Protein AF-A0A327WKY7-F1 (afdb_monomer_lite)

Radius of gyration: 21.11 Å; chains: 1; bounding box: 61×54×46 Å

Foldseek 3Di:
DAVVLVLQLLCVLVVNHPPVVNLVVLVPDDLVVLVVVLVVLLVLLLVLPFDLVLLVVLQVQADPPPPDPAKDFAWNDDPDDPDTDTRIAGSPPVCSSVSVSSSSSSSSVSLVVVLVVCLVPPPDLSNDDSVPVVSVVCVVVVLVVVLVCQLPPPVCVVLLLLLLVLVLVLVVVVVVVVVVVVVPPPDDDDDDDPVNVVVVVCVNCVSVVVSVVSLVVQLVVCCVPVVDDSVSSNNSSVVSSVVSNVVVVCPDPPD

InterPro domains:
  IPR046002 Protein of unknown function DUF5958 [PF19383] (4-129)

Organism: Larkinella arboricola (NCBI:txid643671)

Secondary structure (DSSP, 8-state):
--HHHHHHHHHHHHTSS-HHHHHHHHHTS-HHHHHHHHHHHHHHHHHT---HHHHHHHHHTS-TT---S-EEEE----TT-S-PPPEEEE-STTTHHHHHHHHHHHHHHHHHHHHHHHGGG--SGGGS-TTSHHHHHHHHHHHHHHHHHHHH-TTTHHHHHHHHHHHHHHHHHHHHHHHHHHHT-SS------HHHHHHHHHHHHHHHHHHHHHHHHHHHHHHHHS---HHHHHHHHHHHHHHHHHHHHS-----

pLDDT: mean 87.0, std 12.55, range [39.66, 98.12]

Structure (mmCIF, N/CA/C/O backbone):
data_AF-A0A327WKY7-F1
#
_entry.id   AF-A0A327WKY7-F1
#
loop_
_atom_site.group_PDB
_atom_site.id
_atom_site.type_symbol
_atom_site.label_atom_id
_atom_site.label_alt_id
_atom_site.label_comp_id
_atom_site.label_asym_id
_atom_site.label_entity_id
_atom_site.label_seq_id
_atom_site.pdbx_PDB_ins_code
_atom_site.Cartn_x
_atom_site.Cartn_y
_atom_site.Cartn_z
_atom_site.occupancy
_atom_site.B_iso_or_equiv
_atom_site.auth_seq_id
_atom_site.auth_comp_id
_atom_site.auth_asym_id
_atom_site.auth_atom_id
_atom_site.pdbx_PDB_model_num
ATOM 1 N N . MET A 1 1 ? 1.975 -2.714 -0.501 1.00 91.06 1 MET A N 1
ATOM 2 C CA . MET A 1 1 ? 1.507 -3.370 0.735 1.00 91.06 1 MET A CA 1
ATOM 3 C C . MET A 1 1 ? 0.478 -4.430 0.382 1.00 91.06 1 MET A C 1
ATOM 5 O O . MET A 1 1 ? -0.434 -4.138 -0.392 1.00 91.06 1 MET A O 1
ATOM 9 N N . SER A 1 2 ? 0.643 -5.648 0.896 1.00 93.00 2 SER A N 1
ATOM 10 C CA . SER A 1 2 ? -0.305 -6.758 0.715 1.00 93.00 2 SER A CA 1
ATOM 11 C C . SER A 1 2 ? -1.534 -6.621 1.622 1.00 93.00 2 SER A C 1
ATOM 13 O O . SER A 1 2 ? -1.542 -5.829 2.567 1.00 93.00 2 SER A O 1
ATOM 15 N N . LEU A 1 3 ? -2.583 -7.410 1.360 1.00 94.88 3 LEU A N 1
ATOM 16 C CA . LEU A 1 3 ? -3.751 -7.441 2.242 1.00 94.88 3 LEU A CA 1
ATOM 17 C C . LEU A 1 3 ? -3.395 -8.007 3.623 1.00 94.88 3 LEU A C 1
ATOM 19 O O . LEU A 1 3 ? -3.895 -7.511 4.625 1.00 94.88 3 LEU A O 1
ATOM 23 N N . GLU A 1 4 ? -2.524 -9.013 3.692 1.00 95.69 4 GLU A N 1
ATOM 24 C CA . GLU A 1 4 ? -2.042 -9.577 4.953 1.00 95.69 4 GLU A CA 1
ATOM 25 C C . GLU A 1 4 ? -1.366 -8.511 5.826 1.00 95.69 4 GLU A C 1
ATOM 27 O O . GLU A 1 4 ? -1.653 -8.412 7.017 1.00 95.69 4 GLU A O 1
ATOM 32 N N . GLU A 1 5 ? -0.514 -7.671 5.236 1.00 95.81 5 GLU A N 1
ATOM 33 C CA . GLU A 1 5 ? 0.127 -6.556 5.943 1.00 95.81 5 GLU A CA 1
ATOM 34 C C . GLU A 1 5 ? -0.890 -5.537 6.450 1.00 95.81 5 GLU A C 1
ATOM 36 O O . GLU A 1 5 ? -0.795 -5.058 7.580 1.00 95.81 5 GLU A O 1
ATOM 41 N N . GLU A 1 6 ? -1.892 -5.236 5.633 1.00 96.19 6 GLU A N 1
ATOM 42 C CA . GLU A 1 6 ? -2.963 -4.327 6.006 1.00 96.19 6 GLU A CA 1
ATOM 43 C C . GLU A 1 6 ? -3.818 -4.882 7.153 1.00 96.19 6 GLU A C 1
ATOM 45 O O . GLU A 1 6 ? -4.145 -4.148 8.085 1.00 96.19 6 GLU A O 1
ATOM 50 N N . VAL A 1 7 ? -4.122 -6.185 7.137 1.00 97.25 7 VAL A N 1
ATOM 51 C CA . VAL A 1 7 ? -4.784 -6.883 8.248 1.00 97.25 7 VAL A CA 1
ATOM 52 C C . VAL A 1 7 ? -3.956 -6.740 9.524 1.00 97.25 7 VAL A C 1
ATOM 54 O O . VAL A 1 7 ? -4.509 -6.337 10.544 1.00 97.25 7 VAL A O 1
ATOM 57 N N . MET A 1 8 ? -2.638 -6.965 9.473 1.00 97.38 8 MET A N 1
ATOM 58 C CA . MET A 1 8 ? -1.768 -6.791 10.646 1.00 97.38 8 MET A CA 1
ATOM 59 C C . MET A 1 8 ? -1.804 -5.354 11.197 1.00 97.38 8 MET A C 1
ATOM 61 O O . MET A 1 8 ? -1.804 -5.144 12.412 1.00 97.38 8 MET A O 1
ATOM 65 N N . ILE A 1 9 ? -1.853 -4.352 10.316 1.00 97.88 9 ILE A N 1
ATOM 66 C CA . ILE A 1 9 ? -1.945 -2.937 10.700 1.00 97.88 9 ILE A CA 1
ATOM 67 C C . ILE A 1 9 ? -3.298 -2.626 11.363 1.00 97.88 9 ILE A C 1
ATOM 69 O O . ILE A 1 9 ? -3.347 -1.912 12.370 1.00 97.88 9 ILE A O 1
ATOM 73 N N . VAL A 1 10 ? -4.397 -3.188 10.852 1.00 97.38 10 VAL A N 1
ATOM 74 C CA . VAL A 1 10 ? -5.728 -3.038 11.462 1.00 97.38 10 VAL A CA 1
ATOM 75 C C . VAL A 1 10 ? -5.806 -3.777 12.805 1.00 97.38 10 VAL A C 1
ATOM 77 O O . VAL A 1 10 ? -6.301 -3.205 13.776 1.00 97.38 10 VAL A O 1
ATOM 80 N N . GLU A 1 11 ? -5.254 -4.989 12.917 1.00 97.69 11 GLU A N 1
ATOM 81 C CA . GLU A 1 11 ? -5.129 -5.728 14.185 1.00 97.69 11 GLU A CA 1
ATOM 82 C C . GLU A 1 11 ? -4.397 -4.897 15.249 1.00 97.69 11 GLU A C 1
ATOM 84 O O . GLU A 1 11 ? -4.838 -4.807 16.398 1.00 97.69 11 GLU A O 1
ATOM 89 N N . PHE A 1 12 ? -3.301 -4.231 14.878 1.00 98.12 12 PHE A N 1
ATOM 90 C CA . PHE A 1 12 ? -2.577 -3.322 15.771 1.00 98.12 12 PHE A CA 1
ATOM 91 C C . PHE A 1 12 ? -3.440 -2.141 16.237 1.00 98.12 12 PHE A C 1
ATOM 93 O O . PHE A 1 12 ? -3.421 -1.755 17.418 1.00 98.12 12 PHE A O 1
ATOM 100 N N . ALA A 1 13 ? -4.229 -1.567 15.329 1.00 97.62 13 ALA A N 1
ATOM 101 C CA . ALA A 1 13 ? -5.118 -0.462 15.654 1.00 97.62 13 ALA A CA 1
ATOM 102 C C . ALA A 1 13 ? -6.273 -0.891 16.583 1.00 97.62 13 ALA A C 1
ATOM 104 O O . ALA A 1 13 ? -6.671 -0.119 17.465 1.00 97.62 13 ALA A O 1
ATOM 105 N N . GLN A 1 14 ? -6.735 -2.142 16.457 1.00 96.06 14 GLN A N 1
ATOM 106 C CA . GLN A 1 14 ? -7.678 -2.793 17.377 1.00 96.06 14 GLN A CA 1
ATOM 107 C C . GLN A 1 14 ? -7.042 -3.216 18.714 1.00 96.06 14 GLN A C 1
ATOM 109 O O . GLN A 1 14 ? -7.762 -3.514 19.664 1.00 96.06 14 GLN A O 1
ATOM 114 N N . GLY A 1 15 ? -5.710 -3.190 18.823 1.00 96.94 15 GLY A N 1
ATOM 115 C CA . GLY A 1 15 ? -4.978 -3.597 20.026 1.00 96.94 15 GLY A CA 1
ATOM 116 C C . GLY A 1 15 ? -4.760 -5.107 20.151 1.00 96.94 15 GLY A C 1
ATOM 117 O O . GLY A 1 15 ? -4.436 -5.573 21.237 1.00 96.94 15 GLY A O 1
ATOM 118 N N . ILE A 1 16 ? -4.937 -5.853 19.059 1.00 97.44 16 ILE A N 1
ATOM 119 C CA . ILE A 1 16 ? -4.709 -7.303 18.980 1.00 97.44 16 ILE A CA 1
ATOM 120 C C . ILE A 1 16 ? -3.220 -7.598 18.759 1.00 97.44 16 ILE A C 1
ATOM 122 O O . ILE A 1 16 ? -2.669 -8.512 19.366 1.00 97.44 16 ILE A O 1
ATOM 126 N N . ARG A 1 17 ? -2.564 -6.798 17.910 1.00 97.19 17 ARG A N 1
ATOM 127 C CA . ARG A 1 17 ? -1.135 -6.902 17.580 1.00 97.19 17 ARG A CA 1
ATOM 128 C C . ARG A 1 17 ? -0.328 -5.784 18.243 1.00 97.19 17 ARG A C 1
ATOM 130 O O . ARG A 1 17 ? -0.856 -4.689 18.463 1.00 97.19 17 ARG A O 1
ATOM 137 N N . SER A 1 18 ? 0.937 -6.048 18.572 1.00 97.62 18 SER A N 1
ATOM 138 C CA . SER A 1 18 ? 1.814 -5.052 19.199 1.00 97.62 18 SER A CA 1
ATOM 139 C C . SER A 1 18 ? 2.420 -4.073 18.178 1.00 97.62 18 SER A C 1
ATOM 141 O O . SER A 1 18 ? 2.449 -4.345 16.978 1.00 97.62 18 SER A O 1
ATOM 143 N N . GLU A 1 19 ? 2.875 -2.905 18.652 1.00 97.19 19 GLU A N 1
ATOM 144 C CA . GLU A 1 19 ? 3.653 -1.957 17.828 1.00 97.19 19 GLU A CA 1
ATOM 145 C C . GLU A 1 19 ? 4.984 -2.592 17.395 1.00 97.19 19 GLU A C 1
ATOM 147 O O . GLU A 1 19 ? 5.371 -2.472 16.233 1.00 97.19 19 GLU A O 1
ATOM 152 N N . ASP A 1 20 ? 5.629 -3.317 18.316 1.00 96.81 20 ASP A N 1
ATOM 153 C CA . ASP A 1 20 ? 6.933 -3.953 18.118 1.00 96.81 20 ASP A CA 1
ATOM 154 C C . ASP A 1 20 ? 6.892 -4.998 16.991 1.00 96.81 20 ASP A C 1
ATOM 156 O O . ASP A 1 20 ? 7.769 -4.988 16.132 1.00 96.81 20 ASP A O 1
ATOM 160 N N . ASP A 1 21 ? 5.833 -5.817 16.901 1.00 96.00 21 ASP A N 1
ATOM 161 C CA . ASP A 1 21 ? 5.686 -6.820 15.829 1.00 96.00 21 ASP A CA 1
ATOM 162 C C . ASP A 1 21 ? 5.702 -6.184 14.427 1.00 96.00 21 ASP A C 1
ATOM 164 O O . ASP A 1 21 ? 6.332 -6.691 13.495 1.00 96.00 21 ASP A O 1
ATOM 168 N N . LEU A 1 22 ? 4.987 -5.065 14.259 1.00 96.94 22 LEU A N 1
ATOM 169 C CA . LEU A 1 22 ? 4.937 -4.341 12.986 1.00 96.94 22 LEU A CA 1
ATOM 170 C C . LEU A 1 22 ? 6.264 -3.651 12.685 1.00 96.94 22 LEU A C 1
ATOM 172 O O . LEU A 1 22 ? 6.691 -3.585 11.530 1.00 96.94 22 LEU A O 1
ATOM 176 N N . PHE A 1 23 ? 6.906 -3.127 13.723 1.00 94.94 23 PHE A N 1
ATOM 177 C CA . PHE A 1 23 ? 8.160 -2.415 13.598 1.00 94.94 23 PHE A CA 1
ATOM 178 C C . PHE A 1 23 ? 9.325 -3.343 13.245 1.00 94.94 23 PHE A C 1
ATOM 180 O O . PHE A 1 23 ? 10.107 -3.031 12.346 1.00 94.94 23 PHE A O 1
ATOM 187 N N . ASP A 1 24 ? 9.398 -4.520 13.863 1.00 95.50 24 ASP A N 1
ATOM 188 C CA . ASP A 1 24 ? 10.394 -5.538 13.538 1.00 95.50 24 ASP A CA 1
ATOM 189 C C . ASP A 1 24 ? 10.219 -6.055 12.109 1.00 95.50 24 ASP A C 1
ATOM 191 O O . ASP A 1 24 ? 11.201 -6.217 11.381 1.00 95.50 24 ASP A O 1
ATOM 195 N N . HIS A 1 25 ? 8.974 -6.234 11.661 1.00 95.38 25 HIS A N 1
ATOM 196 C CA . HIS A 1 25 ? 8.697 -6.574 10.269 1.00 95.38 25 HIS A CA 1
ATOM 197 C C . HIS A 1 25 ? 9.146 -5.462 9.302 1.00 95.38 25 HIS A C 1
ATOM 199 O O . HIS A 1 25 ? 9.776 -5.747 8.287 1.00 95.38 25 HIS A O 1
ATOM 205 N N . PHE A 1 26 ? 8.897 -4.188 9.629 1.00 96.38 26 PHE A N 1
ATOM 206 C CA . PHE A 1 26 ? 9.361 -3.050 8.826 1.00 96.38 26 PHE A CA 1
ATOM 207 C C . PHE A 1 26 ? 10.892 -2.968 8.735 1.00 96.38 26 PHE A C 1
ATOM 209 O O . PHE A 1 26 ? 11.438 -2.656 7.679 1.00 96.38 26 PHE A O 1
ATOM 216 N N . ARG A 1 27 ? 11.610 -3.280 9.819 1.00 95.38 27 ARG A N 1
ATOM 217 C CA . ARG A 1 27 ? 13.081 -3.251 9.854 1.00 95.38 27 ARG A CA 1
ATOM 218 C C . ARG A 1 27 ? 13.743 -4.232 8.898 1.00 95.38 27 ARG A C 1
ATOM 220 O O . ARG A 1 27 ? 14.824 -3.929 8.395 1.00 95.38 27 ARG A O 1
ATOM 227 N N . GLN A 1 28 ? 13.097 -5.370 8.660 1.00 95.75 28 GLN A N 1
ATOM 228 C CA . GLN A 1 28 ? 13.588 -6.432 7.779 1.00 95.75 28 GLN A CA 1
ATOM 229 C C . GLN A 1 28 ? 13.480 -6.080 6.288 1.00 95.75 28 GLN A C 1
ATOM 231 O O . GLN A 1 28 ? 14.088 -6.758 5.462 1.00 95.75 28 GLN A O 1
ATOM 236 N N . LEU A 1 29 ? 12.727 -5.033 5.940 1.00 95.25 29 LEU A N 1
ATOM 237 C CA . LEU A 1 29 ? 12.611 -4.539 4.572 1.00 95.25 29 LEU A CA 1
ATOM 238 C C . LEU A 1 29 ? 13.898 -3.822 4.127 1.00 95.25 29 LEU A C 1
ATOM 240 O O . LEU A 1 29 ? 14.609 -3.220 4.941 1.00 95.25 29 LEU A O 1
ATOM 244 N N . ASN A 1 30 ? 14.177 -3.848 2.822 1.00 93.50 30 ASN A N 1
ATOM 245 C CA . ASN A 1 30 ? 15.196 -2.978 2.227 1.00 93.50 30 ASN A CA 1
ATOM 246 C C . ASN A 1 30 ? 14.689 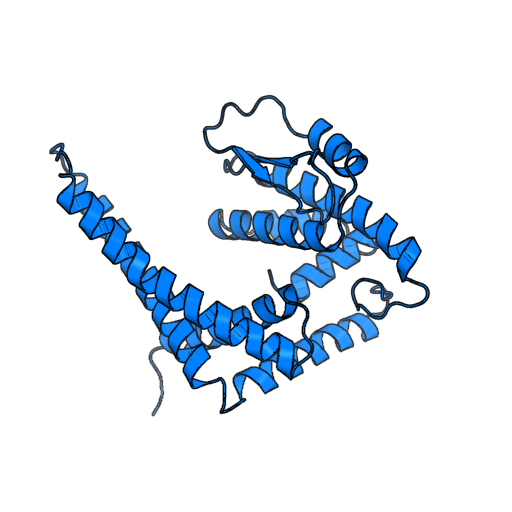-1.519 2.151 1.00 93.50 30 ASN A C 1
ATOM 248 O O . ASN A 1 30 ? 13.518 -1.244 2.404 1.00 93.50 30 ASN A O 1
ATOM 252 N N . ASP A 1 31 ? 15.575 -0.572 1.841 1.00 88.81 31 ASP A N 1
ATOM 253 C CA . ASP A 1 31 ? 15.252 0.863 1.893 1.00 88.81 31 ASP A CA 1
ATOM 254 C C . ASP A 1 31 ? 14.175 1.285 0.872 1.00 88.81 31 ASP A C 1
ATOM 256 O O . ASP A 1 31 ? 13.344 2.150 1.173 1.00 88.81 31 ASP A O 1
ATOM 260 N N . ASP A 1 32 ? 14.134 0.635 -0.296 1.00 87.75 32 ASP A N 1
ATOM 261 C CA . ASP A 1 32 ? 13.103 0.868 -1.315 1.00 87.75 32 ASP A CA 1
ATOM 262 C C . ASP A 1 32 ? 11.732 0.382 -0.808 1.00 87.75 32 ASP A C 1
ATOM 264 O O . ASP A 1 32 ? 10.766 1.148 -0.777 1.00 87.75 32 ASP A O 1
ATOM 268 N N . ASP A 1 33 ? 11.662 -0.846 -0.288 1.00 91.94 33 ASP A N 1
ATOM 269 C CA . ASP A 1 33 ? 10.443 -1.434 0.281 1.00 91.94 33 ASP A CA 1
ATOM 270 C C . ASP A 1 33 ? 9.948 -0.665 1.519 1.00 91.94 33 ASP A C 1
ATOM 272 O O . ASP A 1 33 ? 8.740 -0.533 1.741 1.00 91.94 33 ASP A O 1
ATOM 276 N N . LYS A 1 34 ? 10.859 -0.119 2.337 1.00 93.69 34 LYS A N 1
ATOM 277 C CA . LYS A 1 34 ? 10.506 0.764 3.464 1.00 93.69 34 LYS A CA 1
ATOM 278 C C . LYS A 1 34 ? 9.841 2.039 2.974 1.00 93.69 34 LYS A C 1
ATOM 280 O O . LYS A 1 34 ? 8.837 2.467 3.545 1.00 93.69 34 LYS A O 1
ATOM 285 N N . THR A 1 35 ? 10.390 2.638 1.925 1.00 91.25 35 THR A N 1
ATOM 286 C CA . THR A 1 35 ? 9.852 3.854 1.315 1.00 91.25 35 THR A CA 1
ATOM 287 C C . THR A 1 35 ? 8.461 3.599 0.736 1.00 91.25 35 THR A C 1
ATOM 289 O O . THR A 1 35 ? 7.519 4.334 1.046 1.00 91.25 35 THR A O 1
ATOM 292 N N . ASP A 1 36 ? 8.288 2.507 -0.009 1.00 90.44 36 ASP A N 1
ATOM 293 C CA . ASP A 1 36 ? 6.983 2.077 -0.520 1.00 90.44 36 ASP A CA 1
ATOM 294 C C . ASP A 1 36 ? 5.988 1.834 0.623 1.00 90.44 36 ASP A C 1
ATOM 296 O O . ASP A 1 36 ? 4.844 2.301 0.580 1.00 90.44 36 ASP A O 1
ATOM 300 N N . ARG A 1 37 ? 6.438 1.206 1.717 1.00 94.75 37 ARG A N 1
ATOM 301 C CA . ARG A 1 37 ? 5.612 0.982 2.908 1.00 94.75 37 ARG A CA 1
ATOM 302 C C . ARG A 1 37 ? 5.173 2.285 3.580 1.00 94.75 37 ARG A C 1
ATOM 304 O O . ARG A 1 37 ? 4.032 2.363 4.042 1.00 94.75 37 ARG A O 1
ATOM 311 N N . ILE A 1 38 ? 6.029 3.305 3.635 1.00 93.38 38 ILE A N 1
ATOM 312 C CA . ILE A 1 38 ? 5.668 4.644 4.126 1.00 93.38 38 ILE A CA 1
ATOM 313 C C . ILE A 1 38 ? 4.558 5.247 3.256 1.00 93.38 38 ILE A C 1
ATOM 315 O O . ILE A 1 38 ? 3.551 5.721 3.789 1.00 93.38 38 ILE A O 1
ATOM 319 N N . PHE A 1 39 ? 4.689 5.187 1.929 1.00 91.19 39 PHE A N 1
ATOM 320 C CA . PHE A 1 39 ? 3.657 5.696 1.025 1.00 91.19 39 PHE A CA 1
ATOM 321 C C . PHE A 1 39 ? 2.333 4.944 1.177 1.00 91.19 39 PHE A C 1
ATOM 323 O O . PHE A 1 39 ? 1.278 5.578 1.283 1.00 91.19 39 PHE A O 1
ATOM 330 N N . ASP A 1 40 ? 2.365 3.620 1.283 1.00 92.19 40 ASP A N 1
ATOM 331 C CA . ASP A 1 40 ? 1.162 2.826 1.523 1.00 92.19 40 ASP A CA 1
ATOM 332 C C . ASP A 1 40 ? 0.484 3.199 2.848 1.00 92.19 40 ASP A C 1
ATOM 334 O O . ASP A 1 40 ? -0.729 3.414 2.884 1.00 92.19 40 ASP A O 1
ATOM 338 N N . MET A 1 41 ? 1.257 3.386 3.923 1.00 94.38 41 MET A N 1
ATOM 339 C CA . MET A 1 41 ? 0.734 3.864 5.207 1.00 94.38 41 MET A CA 1
ATOM 340 C C . MET A 1 41 ? 0.056 5.231 5.085 1.00 94.38 41 MET A C 1
ATOM 342 O O . MET A 1 41 ? -1.039 5.428 5.614 1.00 94.38 41 MET A O 1
ATOM 346 N N . THR A 1 42 ? 0.656 6.179 4.358 1.00 92.06 42 THR A N 1
ATOM 347 C CA . THR A 1 42 ? 0.027 7.494 4.146 1.00 92.06 42 THR A CA 1
ATOM 348 C C . THR A 1 42 ? -1.299 7.376 3.406 1.00 92.06 42 THR A C 1
ATOM 350 O O . THR A 1 42 ? -2.255 8.090 3.714 1.00 92.06 42 THR A O 1
ATOM 353 N N . ARG A 1 43 ? -1.400 6.429 2.472 1.00 89.75 43 ARG A N 1
ATOM 354 C CA . ARG A 1 43 ? -2.633 6.169 1.740 1.00 89.75 43 ARG A CA 1
ATOM 355 C C . ARG A 1 43 ? -3.713 5.571 2.636 1.00 89.75 43 ARG A C 1
ATOM 357 O O . ARG A 1 43 ? -4.840 6.061 2.600 1.00 89.75 43 ARG A O 1
ATOM 364 N N . LEU A 1 44 ? -3.365 4.590 3.473 1.00 92.38 44 LEU A N 1
ATOM 365 C CA . LEU A 1 44 ? -4.282 4.007 4.460 1.00 92.38 44 LEU A CA 1
ATOM 366 C C . LEU A 1 44 ? -4.841 5.065 5.412 1.00 92.38 44 LEU A C 1
ATOM 368 O O . LEU A 1 44 ? -6.046 5.127 5.643 1.00 92.38 44 LEU A O 1
ATOM 372 N N . ILE A 1 45 ? -3.972 5.939 5.925 1.00 93.75 45 ILE A N 1
ATOM 373 C CA . ILE A 1 45 ? -4.384 7.058 6.776 1.00 93.75 45 ILE A CA 1
ATOM 374 C C . ILE A 1 45 ? -5.327 7.985 6.005 1.00 93.75 45 ILE A C 1
ATOM 376 O O . ILE A 1 45 ? -6.360 8.379 6.537 1.00 93.75 45 ILE A O 1
ATOM 380 N N . GLY A 1 46 ? -5.021 8.295 4.743 1.00 89.62 46 GLY A N 1
ATOM 381 C CA . GLY A 1 46 ? -5.874 9.120 3.887 1.00 89.62 46 GLY A CA 1
ATOM 382 C C . GLY A 1 46 ? -7.309 8.601 3.755 1.00 89.62 46 GLY A C 1
ATOM 383 O O . GLY A 1 46 ? -8.239 9.403 3.839 1.00 89.62 46 GLY A O 1
ATOM 384 N N . GLU A 1 47 ? -7.503 7.285 3.625 1.00 88.94 47 GLU A N 1
ATOM 385 C CA . GLU A 1 47 ? -8.836 6.652 3.570 1.00 88.94 47 GLU A CA 1
ATOM 386 C C . GLU A 1 47 ? -9.626 6.815 4.882 1.00 88.94 47 GLU A C 1
ATOM 388 O O . GLU A 1 47 ? -10.856 6.853 4.865 1.00 88.94 47 GLU A O 1
ATOM 393 N N . LEU A 1 48 ? -8.937 6.966 6.018 1.00 90.94 48 LEU A N 1
ATOM 394 C CA . LEU A 1 48 ? -9.553 7.217 7.324 1.00 90.94 48 LEU A CA 1
ATOM 395 C C . LEU A 1 48 ? -9.827 8.706 7.602 1.00 90.94 48 LEU A C 1
ATOM 397 O O . LEU A 1 48 ? -10.388 9.040 8.652 1.00 90.94 48 LEU A O 1
ATOM 401 N N . GLU A 1 49 ? -9.452 9.600 6.685 1.00 90.62 49 GLU A N 1
ATOM 402 C CA . GLU A 1 49 ? -9.654 11.049 6.782 1.00 90.62 49 GLU A CA 1
ATOM 403 C C . GLU A 1 49 ? -9.223 11.619 8.159 1.00 90.62 49 GLU A C 1
ATOM 405 O O . GLU A 1 49 ? -10.079 12.020 8.961 1.00 90.62 49 GLU A O 1
ATOM 410 N N . PRO A 1 50 ? -7.910 11.665 8.479 1.00 91.50 50 PRO A N 1
ATOM 411 C CA . PRO A 1 50 ? -7.418 12.141 9.772 1.00 91.50 50 PRO A CA 1
ATOM 412 C C . PRO A 1 50 ? -7.857 13.577 10.037 1.00 91.50 50 PRO A C 1
ATOM 414 O O . PRO A 1 50 ? -8.012 14.363 9.098 1.00 91.50 50 PRO A O 1
ATOM 417 N N . THR A 1 51 ? -8.052 13.948 11.304 1.00 91.25 51 THR A N 1
ATOM 418 C CA . THR A 1 51 ? -8.391 15.326 11.706 1.00 91.25 51 THR A CA 1
ATOM 419 C C . THR A 1 51 ? -7.145 16.223 11.752 1.00 91.25 51 THR A C 1
ATOM 421 O O . THR A 1 51 ? -6.024 15.734 11.804 1.00 91.25 51 THR A O 1
ATOM 424 N N . ASN A 1 52 ? -7.305 17.558 11.708 1.00 89.12 52 ASN A N 1
ATOM 425 C CA . ASN A 1 52 ? -6.142 18.462 11.804 1.00 89.12 52 ASN A CA 1
ATOM 426 C C . ASN A 1 52 ? -5.438 18.296 13.149 1.00 89.12 52 ASN A C 1
ATOM 428 O O . ASN A 1 52 ? -4.220 18.273 13.187 1.00 89.12 52 ASN A O 1
ATOM 432 N N . PHE A 1 53 ? -6.217 18.110 14.215 1.00 90.62 53 PHE A N 1
ATOM 433 C CA . PHE A 1 53 ? -5.697 17.864 15.551 1.00 90.62 53 PHE A CA 1
ATOM 434 C C . PHE A 1 53 ? -4.849 16.585 15.610 1.00 90.62 53 PHE A C 1
ATOM 436 O O . PHE A 1 53 ? -3.741 16.617 16.130 1.00 90.62 53 PHE A O 1
ATOM 443 N N . GLU A 1 54 ? -5.324 15.482 15.018 1.00 92.31 54 GLU A N 1
ATOM 444 C CA . GLU A 1 54 ? -4.558 14.226 14.930 1.00 92.31 54 GLU A CA 1
ATOM 445 C C . GLU A 1 54 ? -3.239 14.421 14.158 1.00 92.31 54 GLU A C 1
ATOM 447 O O . GLU A 1 54 ? -2.189 13.958 14.599 1.00 92.31 54 GLU A O 1
ATOM 452 N N . ILE A 1 55 ? -3.274 15.153 13.036 1.00 90.25 55 ILE A N 1
ATOM 453 C CA . ILE A 1 55 ? -2.079 15.452 12.230 1.00 90.25 55 ILE A CA 1
ATOM 454 C C . ILE A 1 55 ? -1.092 16.335 13.006 1.00 90.25 55 ILE A C 1
ATOM 456 O O . ILE A 1 55 ? 0.106 16.062 12.996 1.00 90.25 55 ILE A O 1
ATOM 460 N N . GLU A 1 56 ? -1.570 17.385 13.675 1.00 88.75 56 GLU A N 1
ATOM 461 C CA . GLU A 1 56 ? -0.745 18.287 14.489 1.00 88.75 56 GLU A CA 1
ATOM 462 C C . GLU A 1 56 ? -0.092 17.533 15.650 1.00 88.75 56 GLU A C 1
ATOM 464 O O . GLU A 1 56 ? 1.107 17.677 15.882 1.00 88.75 56 GLU A O 1
ATOM 469 N N . GLN A 1 57 ? -0.849 16.669 16.329 1.00 89.81 57 GLN A N 1
ATOM 470 C CA . GLN A 1 57 ? -0.336 15.844 17.418 1.00 89.81 57 GLN A CA 1
ATOM 471 C C . GLN A 1 57 ? 0.726 14.849 16.930 1.00 89.81 57 GLN A C 1
ATOM 473 O O . GLN A 1 57 ? 1.745 14.668 17.594 1.00 89.81 57 GLN A O 1
ATOM 478 N N . ALA A 1 58 ? 0.526 14.222 15.768 1.00 88.56 58 ALA A N 1
ATOM 479 C CA . ALA A 1 58 ? 1.533 13.354 15.159 1.00 88.56 58 ALA A CA 1
ATOM 480 C C . ALA A 1 58 ? 2.788 14.143 14.746 1.00 88.56 58 ALA A C 1
ATOM 482 O O . ALA A 1 58 ? 3.906 13.704 15.003 1.00 88.56 58 ALA A O 1
ATOM 48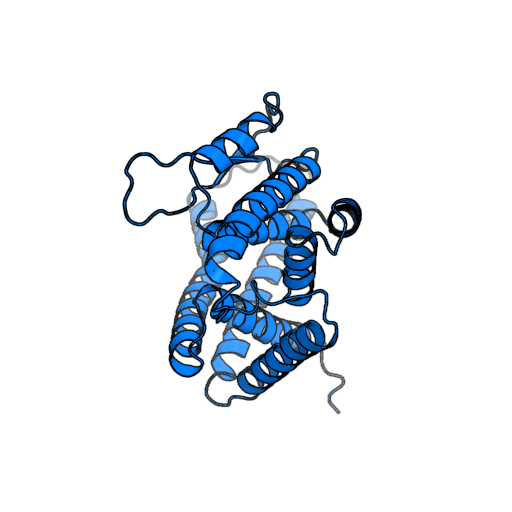3 N N . SER A 1 59 ? 2.604 15.339 14.179 1.00 84.44 59 SER A N 1
ATOM 484 C CA . SER A 1 59 ? 3.698 16.214 13.736 1.00 84.44 59 SER A CA 1
ATOM 485 C C . SER A 1 59 ? 4.540 16.730 14.903 1.00 84.44 59 SER A C 1
ATOM 487 O O . SER A 1 59 ? 5.754 16.831 14.777 1.00 84.44 59 SER A O 1
ATOM 489 N N . ALA A 1 60 ? 3.924 17.014 16.055 1.00 84.75 60 ALA A N 1
ATOM 490 C CA . ALA A 1 60 ? 4.629 17.471 17.254 1.00 84.75 60 ALA A CA 1
ATOM 491 C C . ALA A 1 60 ? 5.595 16.422 17.836 1.00 84.75 60 ALA A C 1
ATOM 493 O O . ALA A 1 60 ? 6.507 16.777 18.577 1.00 84.75 60 ALA A O 1
ATOM 494 N N . ASN A 1 61 ? 5.400 15.143 17.503 1.00 75.31 61 ASN A N 1
ATOM 495 C CA . ASN A 1 61 ? 6.255 14.044 17.949 1.00 75.31 61 ASN A CA 1
ATOM 496 C C . ASN A 1 61 ? 7.368 13.697 16.944 1.00 75.31 61 ASN A C 1
ATOM 498 O O . ASN A 1 61 ? 8.167 12.799 17.215 1.00 75.31 61 ASN A O 1
ATOM 502 N N . MET A 1 62 ? 7.425 14.374 15.791 1.00 73.12 62 MET A N 1
ATOM 503 C CA . MET A 1 62 ? 8.489 14.169 14.809 1.00 73.12 62 MET A CA 1
ATOM 504 C C . MET A 1 62 ? 9.767 14.911 15.225 1.00 73.12 62 MET A C 1
ATOM 506 O O . MET A 1 62 ? 9.684 16.004 15.788 1.00 73.12 62 MET A O 1
ATOM 510 N N . PRO A 1 63 ? 10.960 14.358 14.940 1.00 64.38 63 PRO A N 1
ATOM 511 C CA . PRO A 1 63 ? 12.214 15.056 15.189 1.00 64.38 63 PRO A CA 1
ATOM 512 C C . PRO A 1 63 ? 12.275 16.362 14.390 1.00 64.38 63 PRO A C 1
ATOM 514 O O . PRO A 1 63 ? 12.178 16.350 13.168 1.00 64.38 63 PRO A O 1
ATOM 517 N N . THR A 1 64 ? 12.475 17.486 15.074 1.00 62.50 64 THR A N 1
ATOM 518 C CA . THR A 1 64 ? 12.598 18.816 14.452 1.00 62.50 64 THR A CA 1
ATOM 519 C C . THR A 1 64 ? 13.954 19.041 13.769 1.00 62.50 64 THR A C 1
ATOM 521 O O . THR A 1 64 ? 14.140 20.050 13.098 1.00 62.50 64 THR A O 1
ATOM 524 N N . GLU A 1 65 ? 14.918 18.141 13.983 1.00 56.88 65 GLU A N 1
ATOM 525 C CA . GLU A 1 65 ? 16.340 18.342 13.664 1.00 56.88 65 GLU A CA 1
ATOM 526 C C . GLU A 1 65 ? 16.807 17.683 12.361 1.00 56.88 65 GLU A C 1
ATOM 528 O O . GLU A 1 65 ? 18.009 17.673 12.089 1.00 56.88 65 GLU A O 1
ATOM 533 N N . SER A 1 66 ? 15.908 17.148 11.531 1.00 53.62 66 SER A N 1
ATOM 534 C CA . SER A 1 66 ? 16.356 16.649 10.233 1.00 53.62 66 SER A CA 1
ATOM 535 C C . SER A 1 66 ? 16.701 17.809 9.302 1.00 53.62 66 SER A C 1
ATOM 537 O O . SER A 1 66 ? 15.846 18.451 8.705 1.00 53.62 66 SER A O 1
ATOM 539 N N . ALA A 1 67 ? 17.996 18.080 9.179 1.00 49.69 67 ALA A N 1
ATOM 540 C CA . ALA A 1 67 ? 18.565 18.921 8.131 1.00 49.69 67 ALA A CA 1
ATOM 541 C C . ALA A 1 67 ? 18.816 18.119 6.834 1.00 49.69 67 ALA A C 1
ATOM 543 O O . ALA A 1 67 ? 19.667 18.496 6.024 1.00 49.69 67 ALA A O 1
ATOM 544 N N . GLY A 1 68 ? 18.133 16.981 6.659 1.00 54.78 68 GLY A N 1
ATOM 545 C CA . GLY A 1 68 ? 18.245 16.136 5.478 1.00 54.78 68 GLY A CA 1
ATOM 546 C C . GLY A 1 68 ? 17.601 16.782 4.242 1.00 54.78 68 GLY A C 1
ATOM 547 O O . GLY A 1 68 ? 16.609 17.499 4.355 1.00 54.78 68 GLY A O 1
ATOM 548 N N . PRO A 1 69 ? 18.127 16.541 3.028 1.00 52.28 69 PRO A N 1
ATOM 549 C CA . PRO A 1 69 ? 17.617 17.162 1.804 1.00 52.28 69 PRO A CA 1
ATOM 550 C C . PRO A 1 69 ? 16.267 16.604 1.303 1.00 52.28 69 PRO A C 1
ATOM 552 O O . PRO A 1 69 ? 15.796 17.057 0.260 1.00 52.28 69 PRO A O 1
ATOM 555 N N . VAL A 1 70 ? 15.646 15.629 1.988 1.00 59.16 70 VAL A N 1
ATOM 556 C CA . VAL A 1 70 ? 14.479 14.874 1.482 1.00 59.16 70 VAL A CA 1
ATOM 557 C C . VAL A 1 70 ? 13.326 14.835 2.499 1.00 59.16 70 VAL A C 1
ATOM 559 O O . VAL A 1 70 ? 12.906 13.778 2.962 1.00 59.16 70 VAL A O 1
ATOM 562 N N . GLU A 1 71 ? 12.766 16.002 2.822 1.00 62.50 71 GLU A N 1
ATOM 563 C CA . GLU A 1 71 ? 11.456 16.086 3.483 1.00 62.50 71 GLU A CA 1
ATOM 564 C C . GLU A 1 71 ? 10.327 16.012 2.442 1.00 62.50 71 GLU A C 1
ATOM 566 O O . GLU A 1 71 ? 10.286 16.809 1.499 1.00 62.50 71 GLU A O 1
ATOM 571 N N . ILE A 1 72 ? 9.356 15.112 2.633 1.00 64.25 72 ILE A N 1
ATOM 572 C CA . ILE A 1 72 ? 8.117 15.096 1.846 1.00 64.25 72 ILE A CA 1
ATOM 573 C C . ILE A 1 72 ? 6.948 15.562 2.712 1.00 64.25 72 ILE A C 1
ATOM 575 O O . ILE A 1 72 ? 6.583 14.957 3.721 1.00 64.25 72 ILE A O 1
ATOM 579 N N . GLY A 1 73 ? 6.309 16.650 2.281 1.00 67.44 73 GLY A N 1
ATOM 580 C CA . GLY A 1 73 ? 5.017 17.064 2.813 1.00 67.44 73 GLY A CA 1
ATOM 581 C C . GLY A 1 73 ? 3.911 16.160 2.276 1.00 67.44 73 GLY A C 1
ATOM 582 O O . GLY A 1 73 ? 3.598 16.202 1.086 1.00 67.44 73 GLY A O 1
ATOM 583 N N . VAL A 1 74 ? 3.292 15.371 3.150 1.00 70.69 74 VAL A N 1
ATOM 584 C CA . VAL A 1 74 ? 2.118 14.565 2.817 1.00 70.69 74 VAL A CA 1
ATOM 585 C C . VAL A 1 74 ? 0.857 15.361 3.115 1.00 70.69 74 VAL A C 1
ATOM 587 O O . VAL A 1 74 ? 0.589 15.783 4.245 1.00 70.69 74 VAL A O 1
ATOM 590 N N . TYR A 1 75 ? 0.065 15.561 2.066 1.00 72.50 75 TYR A N 1
ATOM 591 C CA . TYR A 1 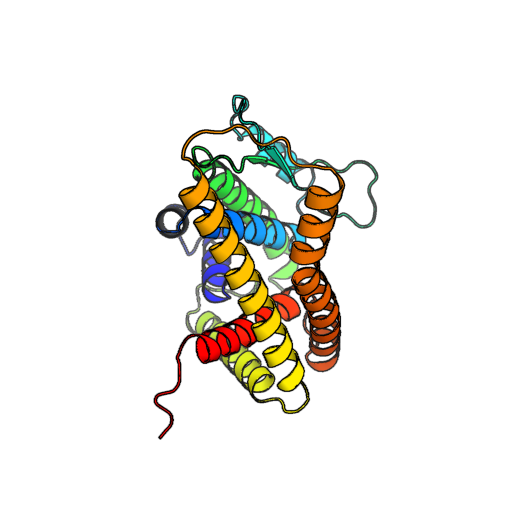75 ? -1.218 16.242 2.132 1.00 72.50 75 TYR A CA 1
ATOM 592 C C . TYR A 1 75 ? -2.337 15.211 2.105 1.00 72.50 75 TYR A C 1
ATOM 594 O O . TYR A 1 75 ? -2.469 14.455 1.145 1.00 72.50 75 TYR A O 1
ATOM 602 N N . PHE A 1 76 ? -3.187 15.223 3.129 1.00 72.38 76 PHE A N 1
ATOM 603 C CA . PHE A 1 76 ? -4.397 14.407 3.146 1.00 72.38 76 PHE A CA 1
ATOM 604 C C . PHE A 1 76 ? -5.532 15.194 2.472 1.00 72.38 76 PHE A C 1
ATOM 606 O O . PHE A 1 76 ? -6.012 16.185 3.045 1.00 72.38 76 PHE A O 1
ATOM 613 N N . PRO A 1 77 ? -5.941 14.836 1.236 1.00 62.66 77 PRO A N 1
ATOM 614 C CA . PRO A 1 77 ? -6.952 15.580 0.494 1.00 62.66 77 PRO A CA 1
ATOM 615 C C . PRO A 1 77 ? -8.267 15.614 1.276 1.00 62.66 77 PRO A C 1
ATOM 617 O O . PRO A 1 77 ? -8.834 14.576 1.598 1.00 62.66 77 PRO A O 1
ATOM 620 N N . ARG A 1 78 ? -8.788 16.815 1.561 1.00 63.50 78 ARG A N 1
ATOM 621 C CA . ARG A 1 78 ? -10.141 16.983 2.109 1.00 63.50 78 ARG A CA 1
ATOM 622 C C . ARG A 1 78 ? -11.025 17.701 1.110 1.00 63.50 78 ARG A C 1
ATOM 624 O O . ARG A 1 78 ? -10.678 18.770 0.622 1.00 63.50 78 ARG A O 1
ATOM 631 N N . LYS A 1 79 ? -12.232 17.173 0.895 1.00 58.00 79 LYS A N 1
ATOM 632 C CA . LYS A 1 79 ? -13.197 17.680 -0.097 1.00 58.00 79 LYS A CA 1
ATOM 633 C C . LYS A 1 79 ? -13.616 19.155 0.086 1.00 58.00 79 LYS A C 1
ATOM 635 O O . LYS A 1 79 ? -14.273 19.679 -0.805 1.00 58.00 79 LYS A O 1
ATOM 640 N N . LYS A 1 80 ? -13.329 19.817 1.225 1.00 56.53 80 LYS A N 1
ATOM 641 C CA . LYS A 1 80 ? -13.956 21.112 1.586 1.00 56.53 80 LYS A CA 1
ATOM 642 C C . LYS A 1 80 ? -13.128 22.121 2.416 1.00 56.53 80 LYS A C 1
ATOM 644 O O . LYS A 1 80 ? -13.740 22.999 3.017 1.00 56.53 80 LYS A O 1
ATOM 649 N N . ARG A 1 81 ? -11.790 22.053 2.527 1.00 54.78 81 ARG A N 1
ATOM 650 C CA . ARG A 1 81 ? -11.052 23.029 3.376 1.00 54.78 81 ARG A CA 1
ATOM 651 C C . ARG A 1 81 ? -9.797 23.605 2.718 1.00 54.78 81 ARG A C 1
ATOM 653 O O . ARG A 1 81 ? -8.929 22.856 2.299 1.00 54.78 81 ARG A O 1
ATOM 660 N N . LEU A 1 82 ? -9.717 24.941 2.713 1.00 54.88 82 LEU A N 1
ATOM 661 C CA . LEU A 1 82 ? -8.570 25.751 2.272 1.00 54.88 82 LEU A CA 1
ATOM 662 C C . LEU A 1 82 ? -7.384 25.704 3.257 1.00 54.88 82 LEU A C 1
ATOM 664 O O . LEU A 1 82 ? -6.280 26.095 2.902 1.00 54.88 82 LEU A O 1
ATOM 668 N N . THR A 1 83 ? -7.599 25.224 4.486 1.00 58.91 83 THR A N 1
ATOM 669 C CA . THR A 1 83 ? -6.568 25.069 5.522 1.00 58.91 83 THR A CA 1
ATOM 670 C C . THR A 1 83 ? -6.244 23.590 5.727 1.00 58.91 83 THR A C 1
ATOM 672 O O . THR A 1 83 ? -6.805 22.910 6.594 1.00 58.91 83 THR A O 1
ATOM 675 N N . GLN A 1 84 ? -5.366 23.061 4.875 1.00 64.56 84 GLN A N 1
ATOM 676 C CA . GLN A 1 84 ? -4.814 21.720 5.048 1.00 64.56 84 GLN A CA 1
ATOM 677 C C . GLN A 1 84 ? -3.555 21.788 5.904 1.00 64.56 84 GLN A C 1
ATOM 679 O O . GLN A 1 84 ? -2.597 22.474 5.558 1.00 64.56 84 GLN A O 1
ATOM 684 N N . VAL A 1 85 ? -3.573 21.057 7.016 1.00 70.00 85 VAL A N 1
ATOM 685 C CA . VAL A 1 85 ? -2.356 20.740 7.761 1.00 70.00 85 VAL A CA 1
ATOM 686 C C . VAL A 1 85 ? -1.681 19.584 7.027 1.00 70.00 85 VAL A C 1
ATOM 688 O O . VAL A 1 85 ? -2.318 18.561 6.771 1.00 70.00 85 VAL A O 1
ATOM 691 N N . SER A 1 86 ? -0.421 19.771 6.644 1.00 78.94 86 SER A N 1
ATOM 692 C CA . SER A 1 86 ? 0.415 18.726 6.052 1.00 78.94 86 SER A CA 1
ATOM 693 C C . SER A 1 86 ? 1.167 17.981 7.148 1.00 78.94 86 SER A C 1
ATOM 695 O O . SER A 1 86 ? 1.752 18.626 8.019 1.00 78.94 86 SER A O 1
ATOM 697 N N . LEU A 1 87 ? 1.219 16.654 7.063 1.00 81.31 87 LEU A N 1
ATOM 698 C CA . LEU A 1 87 ? 2.173 15.874 7.846 1.00 81.31 87 LEU A CA 1
ATOM 699 C C . LEU A 1 87 ? 3.507 15.889 7.102 1.00 81.31 87 LEU A C 1
ATOM 701 O O . LEU A 1 87 ? 3.560 15.501 5.937 1.00 81.31 87 LEU A O 1
ATOM 705 N N . ARG A 1 88 ? 4.576 16.346 7.752 1.00 81.31 88 ARG A N 1
ATOM 706 C CA . A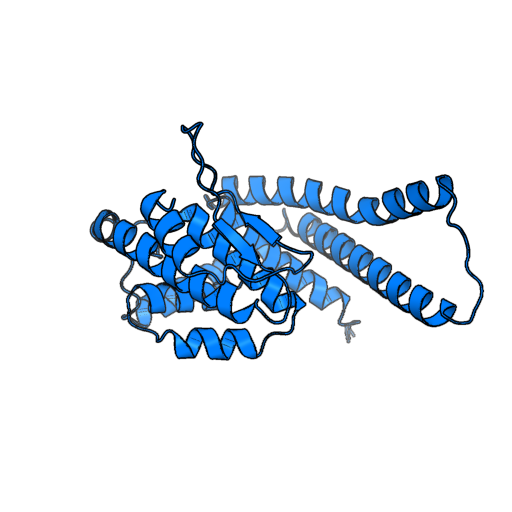RG A 1 88 ? 5.924 16.213 7.190 1.00 81.31 88 ARG A CA 1
ATOM 707 C C . ARG A 1 88 ? 6.466 14.838 7.530 1.00 81.31 88 ARG A C 1
ATOM 709 O O . ARG A 1 88 ? 6.442 14.442 8.693 1.00 81.31 88 ARG A O 1
ATOM 716 N N . ILE A 1 89 ? 6.917 14.129 6.507 1.00 81.31 89 ILE A N 1
ATOM 717 C CA . ILE A 1 89 ? 7.523 12.813 6.636 1.00 81.31 89 ILE A CA 1
ATOM 718 C C . ILE A 1 89 ? 8.913 12.901 6.050 1.00 81.31 89 ILE A C 1
ATOM 720 O O . ILE A 1 89 ? 9.099 13.403 4.941 1.00 81.31 89 ILE A O 1
ATOM 724 N N . ASP A 1 90 ? 9.873 12.411 6.813 1.00 80.38 90 ASP A N 1
ATOM 725 C CA . ASP A 1 90 ? 11.243 12.325 6.359 1.00 80.38 90 ASP A CA 1
ATOM 726 C C . ASP A 1 90 ? 11.505 10.941 5.767 1.00 80.38 90 ASP A C 1
ATOM 728 O O . ASP A 1 90 ? 11.134 9.923 6.366 1.00 80.38 90 ASP A O 1
ATOM 732 N N . LEU A 1 91 ? 12.097 10.930 4.575 1.00 83.25 91 LEU A N 1
ATOM 733 C CA . LEU A 1 91 ? 12.463 9.723 3.842 1.00 83.25 91 LEU A CA 1
ATOM 734 C C . LEU A 1 91 ? 13.969 9.443 3.865 1.00 83.25 91 LEU A C 1
ATOM 736 O O . LEU A 1 91 ? 14.419 8.524 3.188 1.00 83.25 91 LEU A O 1
ATOM 740 N N . ALA A 1 92 ? 14.759 10.203 4.625 1.00 82.44 92 ALA A N 1
ATOM 741 C CA . ALA A 1 92 ? 16.152 9.859 4.850 1.00 82.44 92 ALA A CA 1
ATOM 742 C C . ALA A 1 92 ? 16.263 8.529 5.623 1.00 82.44 92 ALA A C 1
ATOM 744 O O . ALA A 1 92 ? 15.507 8.250 6.561 1.00 82.44 92 ALA A O 1
ATOM 745 N N . ASN A 1 93 ? 17.200 7.672 5.206 1.00 73.94 93 ASN A N 1
ATOM 746 C CA . ASN A 1 93 ? 17.270 6.280 5.669 1.00 73.94 93 ASN A CA 1
ATOM 747 C C . ASN A 1 93 ? 17.459 6.160 7.191 1.00 73.94 93 ASN A C 1
ATOM 749 O O . ASN A 1 93 ? 16.984 5.204 7.801 1.00 73.94 93 ASN A O 1
ATOM 753 N N . ASP A 1 94 ? 18.102 7.141 7.824 1.00 77.19 94 ASP A N 1
ATOM 754 C CA . ASP A 1 94 ? 18.348 7.201 9.267 1.00 77.19 94 ASP A CA 1
ATOM 755 C C . ASP A 1 94 ? 17.104 7.563 10.101 1.00 77.19 94 ASP A C 1
ATOM 757 O O . ASP A 1 94 ? 17.108 7.431 11.329 1.00 77.19 94 ASP A O 1
ATOM 761 N N . VAL A 1 95 ? 16.016 7.981 9.449 1.00 85.19 95 VAL A N 1
ATOM 762 C CA . VAL A 1 95 ? 14.769 8.415 10.098 1.00 85.19 95 VAL A CA 1
ATOM 763 C C . VAL A 1 95 ? 13.515 7.705 9.587 1.00 85.19 95 VAL A C 1
ATOM 765 O O . VAL A 1 95 ? 12.460 7.860 10.208 1.00 85.19 95 VAL A O 1
ATOM 768 N N . LEU A 1 96 ? 13.619 6.848 8.560 1.00 88.88 96 LEU A N 1
ATOM 769 C CA . LEU A 1 96 ? 12.506 6.031 8.042 1.00 88.88 96 LEU A CA 1
ATOM 770 C C . LEU A 1 96 ? 11.762 5.263 9.145 1.00 88.88 96 LEU A C 1
ATOM 772 O O . LEU A 1 96 ? 10.533 5.235 9.166 1.00 88.88 96 LEU A O 1
ATOM 776 N N . GLU A 1 97 ? 12.491 4.686 10.101 1.00 91.81 97 GLU A N 1
ATOM 777 C CA . GLU A 1 97 ? 11.908 3.976 11.247 1.00 91.81 97 GLU A CA 1
ATOM 778 C C . GLU A 1 97 ? 11.011 4.877 12.110 1.00 91.81 97 GLU A C 1
ATOM 780 O O . GLU A 1 97 ? 9.906 4.490 12.494 1.00 91.81 97 GLU A O 1
ATOM 785 N N . LYS A 1 98 ? 11.457 6.107 12.386 1.00 90.31 98 LYS A N 1
ATOM 786 C CA . LYS A 1 98 ? 10.687 7.078 13.177 1.00 90.31 98 LYS A CA 1
ATOM 787 C C . LYS A 1 98 ? 9.467 7.565 12.400 1.00 90.31 98 LYS A C 1
ATOM 789 O O . LYS A 1 98 ? 8.379 7.637 12.968 1.00 90.31 98 LYS A O 1
ATOM 794 N N . SER A 1 99 ? 9.638 7.842 11.107 1.00 91.06 99 SER A N 1
ATOM 795 C CA . SER A 1 99 ? 8.546 8.182 10.191 1.00 91.06 99 SER A CA 1
ATOM 796 C C . SER A 1 99 ? 7.465 7.096 10.186 1.00 91.06 99 SER A C 1
ATOM 798 O O . SER A 1 99 ? 6.279 7.405 10.326 1.00 91.06 99 SER A O 1
ATOM 800 N N . TYR A 1 100 ? 7.860 5.822 10.113 1.00 94.31 100 TYR A N 1
ATOM 801 C CA . TYR A 1 100 ? 6.931 4.693 10.145 1.00 94.31 100 TYR A CA 1
ATOM 802 C C . TYR A 1 100 ? 6.167 4.598 11.473 1.00 94.31 100 TYR A C 1
ATOM 804 O O . TYR A 1 100 ? 4.942 4.480 11.462 1.00 94.31 100 TYR A O 1
ATOM 812 N N . LEU A 1 101 ? 6.850 4.731 12.615 1.00 93.62 101 LEU A N 1
ATOM 813 C CA . LEU A 1 101 ? 6.203 4.727 13.934 1.00 93.62 101 LEU A CA 1
ATOM 814 C C . LEU A 1 101 ? 5.196 5.874 14.097 1.00 93.62 101 LEU A C 1
ATOM 816 O O . LEU A 1 101 ? 4.091 5.666 14.603 1.00 93.62 101 LEU A O 1
ATOM 820 N N . THR A 1 102 ? 5.536 7.080 13.638 1.00 92.94 102 THR A N 1
ATOM 821 C CA . THR A 1 102 ? 4.607 8.220 13.657 1.00 92.94 102 THR A CA 1
ATOM 822 C C . THR A 1 102 ? 3.361 7.932 12.824 1.00 92.94 102 THR A C 1
ATOM 824 O O . THR A 1 102 ? 2.245 8.198 13.276 1.00 92.94 102 THR A O 1
ATOM 827 N N . LEU A 1 103 ? 3.527 7.338 11.638 1.00 94.94 103 LEU A N 1
ATOM 828 C CA . LEU A 1 103 ? 2.404 6.940 10.791 1.00 94.94 103 LEU A CA 1
ATOM 829 C C . LEU A 1 103 ? 1.556 5.835 11.417 1.00 94.94 103 LEU A C 1
ATOM 831 O O . LEU A 1 103 ? 0.334 5.927 11.359 1.00 94.94 103 LEU A O 1
ATOM 835 N N . LEU A 1 104 ? 2.161 4.826 12.048 1.00 96.12 104 LEU A N 1
ATOM 836 C CA . LEU A 1 104 ? 1.424 3.779 12.761 1.00 96.12 104 LEU A CA 1
ATOM 837 C C . LEU A 1 104 ? 0.555 4.365 13.874 1.00 96.12 104 LEU A C 1
ATOM 839 O O . LEU A 1 104 ? -0.627 4.037 13.989 1.00 96.12 104 LEU A O 1
ATOM 843 N N . ARG A 1 105 ? 1.113 5.274 14.675 1.00 95.31 105 ARG A N 1
ATOM 844 C CA . ARG A 1 105 ? 0.387 5.918 15.776 1.00 95.31 105 ARG A CA 1
ATOM 845 C C . ARG A 1 105 ? -0.727 6.828 15.272 1.00 95.31 105 ARG A C 1
ATOM 847 O O . ARG A 1 105 ? -1.829 6.784 15.820 1.00 95.31 105 ARG A O 1
ATOM 854 N N . LEU A 1 106 ? -0.473 7.597 14.210 1.00 95.56 106 LEU A N 1
ATOM 855 C CA . LEU A 1 106 ? -1.500 8.401 13.548 1.00 95.56 106 LEU A CA 1
ATOM 856 C C . LEU A 1 106 ? -2.616 7.510 12.990 1.00 95.56 106 LEU A C 1
ATOM 858 O O . LEU A 1 106 ? -3.786 7.755 13.277 1.00 95.56 106 LEU A O 1
ATOM 862 N N . PHE A 1 107 ? -2.262 6.443 12.268 1.00 96.56 107 PHE A N 1
ATOM 863 C CA . PHE A 1 107 ? -3.217 5.464 11.756 1.00 96.56 107 PHE A CA 1
ATOM 864 C C . PHE A 1 107 ? -4.079 4.899 12.881 1.00 96.56 107 PHE A C 1
ATOM 866 O O . PHE A 1 107 ? -5.300 4.938 12.779 1.00 96.56 107 PHE A O 1
ATOM 873 N N . LYS A 1 108 ? -3.472 4.447 13.985 1.00 97.25 108 LYS A N 1
ATOM 874 C CA . LYS A 1 108 ? -4.195 3.902 15.140 1.00 97.25 108 LYS A CA 1
ATOM 875 C C . LYS A 1 108 ? -5.166 4.910 15.748 1.00 97.25 108 LYS A C 1
ATOM 877 O O . LYS A 1 108 ? -6.324 4.563 15.968 1.00 97.25 108 LYS A O 1
ATOM 882 N N . ALA A 1 109 ? -4.729 6.147 15.984 1.00 96.00 109 ALA A N 1
ATOM 883 C CA . ALA A 1 109 ? -5.587 7.191 16.540 1.00 96.00 109 ALA A CA 1
ATOM 884 C C . ALA A 1 109 ? -6.790 7.485 15.626 1.00 96.00 109 ALA A C 1
ATOM 886 O O . ALA A 1 109 ? -7.940 7.481 16.077 1.00 96.00 109 ALA A O 1
ATOM 887 N N . THR A 1 110 ? -6.543 7.671 14.327 1.00 95.56 110 THR A N 1
ATOM 888 C CA . THR A 1 110 ? -7.600 7.943 13.347 1.00 95.56 110 THR A CA 1
ATOM 889 C C . THR A 1 110 ? -8.531 6.738 13.164 1.00 95.56 110 THR A C 1
ATOM 891 O O . THR A 1 110 ? -9.753 6.901 13.114 1.00 95.56 110 THR A O 1
ATOM 894 N N . TYR A 1 111 ? -7.978 5.523 13.123 1.00 96.81 111 TYR A N 1
ATOM 895 C CA . TYR A 1 111 ? -8.733 4.277 13.018 1.00 96.81 111 TYR A CA 1
ATOM 896 C C . TYR A 1 111 ? -9.660 4.096 14.216 1.00 96.81 111 TYR A C 1
ATOM 898 O O . TYR A 1 111 ? -10.839 3.826 14.030 1.00 96.81 111 TYR A O 1
ATOM 906 N N . GLN A 1 112 ? -9.174 4.285 15.445 1.00 96.12 112 GLN A N 1
ATOM 907 C CA . GLN A 1 112 ? -9.988 4.095 16.650 1.00 96.12 112 GLN A CA 1
ATOM 908 C C . GLN A 1 112 ? -11.194 5.037 16.678 1.00 96.12 112 GLN A C 1
ATOM 910 O O . GLN A 1 112 ? -12.297 4.619 17.037 1.00 96.12 112 GLN A O 1
ATOM 915 N N . ARG A 1 113 ? -11.021 6.285 16.226 1.00 94.94 113 ARG A N 1
ATOM 916 C CA . ARG A 1 113 ? -12.135 7.223 16.049 1.00 94.94 113 ARG A CA 1
ATOM 917 C C . ARG A 1 113 ? -13.158 6.700 15.038 1.00 94.94 113 ARG A C 1
ATOM 919 O O . ARG A 1 113 ? -14.351 6.712 15.330 1.00 94.94 113 ARG A O 1
ATOM 926 N N . GLN A 1 114 ? -12.706 6.260 13.864 1.00 93.88 114 GLN A N 1
ATOM 927 C CA . GLN A 1 114 ? -13.566 5.702 12.811 1.00 93.88 114 GLN A CA 1
ATOM 928 C C . GLN A 1 114 ? -14.284 4.423 13.272 1.00 93.88 114 GLN A C 1
ATOM 930 O O . GLN A 1 114 ? -15.494 4.296 13.113 1.00 93.88 114 GLN A O 1
ATOM 935 N N . PHE A 1 115 ? -13.570 3.518 13.937 1.00 94.31 115 PHE A N 1
ATOM 936 C CA . PHE A 1 115 ? -14.095 2.253 14.438 1.00 94.31 115 PHE A CA 1
ATOM 937 C C . PHE A 1 115 ? -15.259 2.462 15.411 1.00 94.31 115 PHE A C 1
ATOM 939 O O . PHE A 1 115 ? -16.276 1.786 15.304 1.00 94.31 115 PHE A O 1
ATOM 946 N N . VAL A 1 116 ? -15.176 3.442 16.319 1.00 91.81 116 VAL A N 1
ATOM 947 C CA . VAL A 1 116 ? -16.289 3.766 17.235 1.00 91.81 116 VAL A CA 1
ATOM 948 C C . VAL A 1 116 ? -17.553 4.204 16.482 1.00 91.81 116 VAL A C 1
ATOM 950 O O . VAL A 1 116 ? -18.661 3.903 16.931 1.00 91.81 116 VAL A O 1
ATOM 953 N N . LEU A 1 117 ? -17.403 4.888 15.344 1.00 89.94 117 LEU A N 1
ATOM 954 C CA . LEU A 1 117 ? -18.521 5.357 14.522 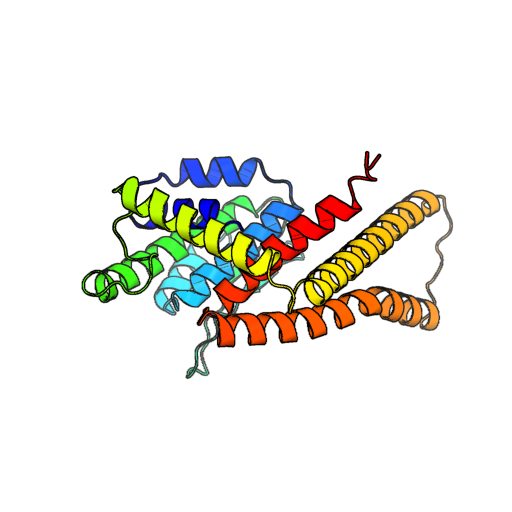1.00 89.94 117 LEU A CA 1
ATOM 955 C C . LEU A 1 117 ? -19.134 4.224 13.685 1.00 89.94 117 LEU A C 1
ATOM 957 O O . LEU A 1 117 ? -20.357 4.121 13.605 1.00 89.94 117 LEU A O 1
ATOM 961 N N . GLU A 1 118 ? -18.295 3.362 13.107 1.00 90.06 118 GLU A N 1
ATOM 962 C CA . GLU A 1 118 ? -18.698 2.403 12.067 1.00 90.06 118 GLU A CA 1
ATOM 963 C C . GLU A 1 118 ? -18.959 0.979 12.584 1.00 90.06 118 GLU A C 1
ATOM 965 O O . GLU A 1 118 ? -19.713 0.229 11.964 1.00 90.06 118 GLU A O 1
ATOM 970 N N . ARG A 1 119 ? -18.413 0.585 13.747 1.00 87.00 119 ARG A N 1
ATOM 971 C CA . ARG A 1 119 ? -18.455 -0.810 14.246 1.00 87.00 119 ARG A CA 1
ATOM 972 C C . ARG A 1 119 ? -19.859 -1.422 14.289 1.00 87.00 119 ARG A C 1
ATOM 974 O O . ARG A 1 119 ? -20.008 -2.627 14.128 1.00 87.00 119 ARG A O 1
ATOM 981 N N . LYS A 1 120 ? -20.901 -0.620 14.530 1.00 82.25 120 LYS A N 1
ATOM 982 C CA . LYS A 1 120 ? -22.284 -1.124 14.631 1.00 82.25 120 LYS A CA 1
ATOM 983 C C . LYS A 1 120 ? -22.876 -1.558 13.286 1.00 82.25 120 LYS A C 1
ATOM 985 O O . LYS A 1 120 ? -23.793 -2.368 13.296 1.00 82.25 120 LYS A O 1
ATOM 990 N N . ASN A 1 121 ? -22.369 -1.033 12.170 1.00 78.62 121 ASN A N 1
ATOM 991 C CA . ASN A 1 121 ? -22.849 -1.304 10.812 1.00 78.62 121 ASN A CA 1
ATOM 992 C C . ASN A 1 121 ? -21.661 -1.472 9.851 1.00 78.62 121 ASN A C 1
ATOM 994 O O . ASN A 1 121 ? -21.636 -0.872 8.777 1.00 78.62 121 ASN A O 1
ATOM 998 N N . ALA A 1 122 ? -20.657 -2.253 10.256 1.00 78.38 122 ALA A N 1
ATOM 999 C CA . ALA A 1 122 ? -19.419 -2.412 9.505 1.00 78.38 122 ALA A CA 1
ATOM 1000 C C . ALA A 1 122 ? -19.670 -3.090 8.144 1.00 78.38 122 ALA A C 1
ATOM 1002 O O . ALA A 1 122 ? -19.722 -4.313 8.036 1.00 78.38 122 ALA A O 1
ATOM 1003 N N . VAL A 1 123 ? -19.831 -2.278 7.095 1.00 81.56 123 VAL A N 1
ATOM 1004 C CA . VAL A 1 123 ? -19.834 -2.744 5.697 1.00 81.56 123 VAL A CA 1
ATOM 1005 C C . VAL A 1 123 ? -18.404 -3.033 5.235 1.00 81.56 123 VAL A C 1
ATOM 1007 O O . VAL A 1 123 ? -18.180 -3.940 4.438 1.00 81.56 123 VAL A O 1
ATOM 1010 N N . ASP A 1 124 ? -17.434 -2.269 5.742 1.00 88.12 124 ASP A N 1
ATOM 1011 C CA . ASP A 1 124 ? -16.015 -2.469 5.457 1.00 88.12 124 ASP A CA 1
ATOM 1012 C C . ASP A 1 124 ? -15.401 -3.472 6.440 1.00 88.12 124 ASP A C 1
ATOM 1014 O O . ASP A 1 124 ? -15.665 -3.414 7.645 1.00 88.12 124 ASP A O 1
ATOM 1018 N N . TRP A 1 125 ? -14.557 -4.372 5.933 1.00 92.56 125 TRP A N 1
ATOM 1019 C CA . TRP A 1 125 ? -13.910 -5.390 6.758 1.00 92.56 125 TRP A CA 1
ATOM 1020 C C . TRP A 1 125 ? -12.953 -4.778 7.781 1.00 92.56 125 TRP A C 1
ATOM 1022 O O . TRP A 1 125 ? -12.754 -5.367 8.839 1.00 92.56 125 TRP A O 1
ATOM 1032 N N . TRP A 1 126 ? -12.435 -3.570 7.514 1.00 93.75 126 TRP A N 1
ATOM 1033 C CA . TRP A 1 126 ? -11.614 -2.811 8.463 1.00 93.75 126 TRP A CA 1
ATOM 1034 C C . TRP A 1 126 ? -12.239 -2.709 9.843 1.00 93.75 126 TRP A C 1
ATOM 1036 O O . TRP A 1 126 ? -11.516 -2.725 10.827 1.00 93.75 126 TRP A O 1
ATOM 1046 N N . PHE A 1 127 ? -13.565 -2.613 9.923 1.00 93.81 127 PHE A N 1
ATOM 1047 C CA . PHE A 1 127 ? -14.269 -2.410 11.185 1.00 93.81 127 PHE A CA 1
ATOM 1048 C C . PHE A 1 127 ? -14.926 -3.689 11.727 1.00 93.81 127 PHE A C 1
ATOM 1050 O O . PHE A 1 127 ? -15.731 -3.614 12.659 1.00 93.81 127 PHE A O 1
ATOM 1057 N N . GLN A 1 128 ? -14.595 -4.853 11.161 1.00 93.38 128 GLN A N 1
ATOM 1058 C CA . GLN A 1 128 ? -14.951 -6.157 11.724 1.00 93.38 128 GLN A CA 1
ATOM 1059 C C . GLN A 1 128 ? -14.033 -6.507 12.902 1.00 93.38 128 GLN A C 1
ATOM 1061 O O . GLN A 1 128 ? -12.970 -5.917 13.073 1.00 93.38 128 GLN A O 1
ATOM 1066 N N . ASP A 1 129 ? -14.454 -7.454 13.739 1.00 92.19 129 ASP A N 1
ATOM 1067 C CA . ASP A 1 129 ? -13.638 -7.940 14.853 1.00 92.19 129 ASP A CA 1
ATOM 1068 C C . ASP A 1 129 ? -12.556 -8.894 14.333 1.00 92.19 129 ASP A C 1
ATOM 1070 O O . ASP A 1 129 ? -12.854 -10.031 13.964 1.00 92.19 129 ASP A O 1
ATOM 1074 N N . LEU A 1 130 ? -11.307 -8.425 14.277 1.00 95.50 130 LEU A N 1
ATOM 1075 C CA . LEU A 1 130 ? -10.191 -9.230 13.777 1.00 95.50 130 LEU A CA 1
ATOM 1076 C C . LEU A 1 130 ? -9.610 -10.165 14.844 1.00 95.50 130 LEU A C 1
ATOM 1078 O O . LEU A 1 130 ? -8.701 -10.930 14.543 1.00 95.50 130 LEU A O 1
ATOM 1082 N N . ALA A 1 131 ? -10.137 -10.153 16.076 1.00 95.19 131 ALA A N 1
ATOM 1083 C CA . ALA A 1 131 ? -9.781 -11.166 17.067 1.00 95.19 131 ALA A CA 1
ATOM 1084 C C . ALA A 1 131 ? -10.381 -12.540 16.709 1.00 95.19 131 ALA A C 1
ATOM 1086 O O . ALA A 1 131 ? -9.912 -13.571 17.198 1.00 95.19 131 ALA A O 1
ATOM 1087 N N . ASP A 1 132 ? -11.408 -12.573 15.850 1.00 94.69 132 ASP A N 1
ATOM 1088 C CA . ASP A 1 132 ? -11.930 -13.806 15.272 1.00 94.69 132 ASP A CA 1
ATOM 1089 C C . ASP A 1 132 ? -11.077 -14.246 14.074 1.00 94.69 132 ASP A C 1
ATOM 1091 O O . ASP A 1 132 ? -11.183 -13.719 12.963 1.00 94.69 132 ASP A O 1
ATOM 1095 N N . ASN A 1 133 ? -10.276 -15.291 14.283 1.00 94.44 133 ASN A N 1
ATOM 1096 C CA . ASN A 1 133 ? -9.462 -15.903 13.233 1.00 94.44 133 ASN A CA 1
ATOM 1097 C C . ASN A 1 133 ? -10.289 -16.352 12.015 1.00 94.44 133 ASN A C 1
ATOM 1099 O O . ASN A 1 133 ? -9.760 -16.383 10.903 1.00 94.44 133 ASN A O 1
ATOM 1103 N N . ASN A 1 134 ? -11.575 -16.687 12.185 1.00 95.62 134 ASN A N 1
ATOM 1104 C CA . ASN A 1 134 ? -12.435 -17.032 11.052 1.00 95.62 134 ASN A CA 1
ATOM 1105 C C . ASN A 1 134 ? -12.754 -15.801 10.200 1.00 95.62 134 ASN A C 1
ATOM 1107 O O . ASN A 1 134 ? -12.781 -15.904 8.974 1.00 95.62 134 ASN A O 1
ATOM 1111 N N . ALA A 1 135 ? -12.964 -14.636 10.820 1.00 94.50 135 ALA A N 1
ATOM 1112 C CA . ALA A 1 135 ? -13.167 -13.382 10.100 1.00 94.50 135 ALA A CA 1
ATOM 1113 C C . ALA A 1 135 ? -11.926 -13.038 9.267 1.00 94.50 135 ALA A C 1
ATOM 1115 O O . ALA A 1 135 ? -12.040 -12.808 8.062 1.00 94.50 135 ALA A O 1
ATOM 1116 N N . VAL A 1 136 ? -10.737 -13.122 9.872 1.00 96.31 136 VAL A N 1
ATOM 1117 C CA . VAL A 1 136 ? -9.456 -12.918 9.176 1.00 96.31 136 VAL A CA 1
ATOM 1118 C C . VAL A 1 136 ? -9.289 -13.906 8.015 1.00 96.31 136 VAL A C 1
ATOM 1120 O O . VAL A 1 136 ? -9.010 -13.499 6.885 1.00 96.31 136 VAL A O 1
ATOM 1123 N N . ALA A 1 137 ? -9.526 -15.200 8.248 1.00 96.81 137 ALA A N 1
ATOM 1124 C CA . ALA A 1 137 ? -9.427 -16.222 7.208 1.00 96.81 137 ALA A CA 1
ATOM 1125 C C . ALA A 1 137 ? -10.402 -15.971 6.045 1.00 96.81 137 ALA A C 1
ATOM 1127 O O . ALA A 1 137 ? -10.024 -16.129 4.881 1.00 96.81 137 ALA A O 1
ATOM 1128 N N . ASN A 1 138 ? -11.630 -15.539 6.337 1.00 96.38 138 ASN A N 1
ATOM 1129 C CA . ASN A 1 138 ? -12.627 -15.201 5.324 1.00 96.38 138 ASN A CA 1
ATOM 1130 C C . ASN A 1 138 ? -12.205 -13.986 4.490 1.00 96.38 138 ASN A C 1
ATOM 1132 O O . ASN A 1 138 ? -12.330 -14.024 3.268 1.00 96.38 138 ASN A O 1
ATOM 1136 N N . ILE A 1 139 ? -11.667 -12.935 5.119 1.00 96.06 139 ILE A N 1
ATOM 1137 C CA . ILE A 1 139 ? -11.155 -11.740 4.426 1.00 96.06 139 ILE A CA 1
ATOM 1138 C C . ILE A 1 139 ? -10.073 -12.136 3.415 1.00 96.06 139 ILE A C 1
ATOM 1140 O O . ILE A 1 139 ? -10.181 -11.811 2.230 1.00 96.06 139 ILE A O 1
ATOM 1144 N N . LEU A 1 140 ? -9.073 -12.902 3.860 1.00 96.56 140 LEU A N 1
ATOM 1145 C CA . LEU A 1 140 ? -7.965 -13.338 3.008 1.00 96.56 140 LEU A CA 1
ATOM 1146 C C . LEU A 1 140 ? -8.427 -14.292 1.900 1.00 96.56 140 LEU A C 1
ATOM 1148 O O . LEU A 1 140 ? -7.995 -14.170 0.754 1.00 96.56 140 LEU A O 1
ATOM 1152 N N . THR A 1 141 ? -9.327 -15.226 2.213 1.00 97.50 141 THR A N 1
ATOM 1153 C CA . THR A 1 141 ? -9.855 -16.189 1.234 1.00 97.50 141 THR A CA 1
ATOM 1154 C C . THR A 1 141 ? -10.666 -15.489 0.148 1.00 97.50 141 THR A C 1
ATOM 1156 O O . THR A 1 141 ? -10.451 -15.748 -1.036 1.00 97.50 141 THR A O 1
ATOM 1159 N N . ASN A 1 142 ? -11.545 -14.559 0.529 1.00 96.19 142 ASN A N 1
ATOM 1160 C CA . ASN A 1 142 ? -12.353 -13.792 -0.416 1.00 96.19 142 ASN A CA 1
ATOM 1161 C C . ASN A 1 142 ? -11.481 -12.921 -1.327 1.00 96.19 142 ASN A C 1
ATOM 1163 O O . ASN A 1 142 ? -11.726 -12.857 -2.530 1.00 96.19 142 ASN A O 1
ATOM 1167 N N . HIS A 1 143 ? -10.439 -12.288 -0.779 1.00 96.12 143 HIS A N 1
ATOM 1168 C CA . HIS A 1 143 ? -9.485 -11.515 -1.577 1.00 96.12 143 HIS A CA 1
ATOM 1169 C C . HIS A 1 143 ? -8.724 -12.391 -2.569 1.00 96.12 143 HIS A C 1
ATOM 1171 O O . HIS A 1 143 ? -8.667 -12.063 -3.749 1.00 96.12 143 HIS A O 1
ATOM 1177 N N . ARG A 1 144 ? -8.201 -13.542 -2.133 1.00 96.88 144 ARG A N 1
ATOM 1178 C CA . ARG A 1 144 ? -7.501 -14.479 -3.028 1.00 96.88 144 ARG A CA 1
ATOM 1179 C C . ARG A 1 144 ? -8.408 -14.988 -4.142 1.00 96.88 144 ARG A C 1
ATOM 1181 O O . ARG A 1 144 ? -7.974 -15.037 -5.289 1.00 96.88 144 ARG A O 1
ATOM 1188 N N . ALA A 1 145 ? -9.658 -15.323 -3.821 1.00 97.69 145 ALA A N 1
ATOM 1189 C CA . ALA A 1 145 ? -10.646 -15.733 -4.813 1.00 97.69 145 ALA A CA 1
ATOM 1190 C C . ALA A 1 145 ? -10.925 -14.616 -5.830 1.00 97.69 145 ALA A C 1
ATOM 1192 O O . ALA A 1 145 ? -10.956 -14.881 -7.028 1.00 97.69 145 ALA A O 1
ATOM 1193 N N . LEU A 1 146 ? -11.057 -13.367 -5.370 1.00 97.38 146 LEU A N 1
ATOM 1194 C CA . LEU A 1 146 ? -11.238 -12.202 -6.237 1.00 97.38 146 LEU A CA 1
ATOM 1195 C C . LEU A 1 146 ? -10.028 -11.969 -7.154 1.00 97.38 146 LEU A C 1
ATOM 1197 O O . LEU A 1 146 ? -10.199 -11.729 -8.349 1.00 97.38 146 LEU A O 1
ATOM 1201 N N . VAL A 1 147 ? -8.810 -12.034 -6.611 1.00 97.50 147 VAL A N 1
ATOM 1202 C CA . VAL A 1 147 ? -7.578 -11.891 -7.399 1.00 97.50 147 VAL A CA 1
ATOM 1203 C C . VAL A 1 147 ? -7.496 -12.986 -8.456 1.00 97.50 147 VAL A C 1
ATOM 1205 O O . VAL A 1 147 ? -7.176 -12.689 -9.604 1.00 97.50 147 VAL A O 1
ATOM 1208 N N . GLU A 1 148 ? -7.816 -14.230 -8.096 1.00 97.50 148 GLU A N 1
ATOM 1209 C CA . GLU A 1 148 ? -7.807 -15.349 -9.037 1.00 97.50 148 GLU A CA 1
ATOM 1210 C C . GLU A 1 148 ? -8.861 -15.178 -10.133 1.00 97.50 148 GLU A C 1
ATOM 1212 O O . GLU A 1 148 ? -8.561 -15.342 -11.313 1.00 97.50 148 GLU A O 1
ATOM 1217 N N . GLU A 1 149 ? -10.077 -14.767 -9.770 1.00 97.56 149 GLU A N 1
ATOM 1218 C CA . GLU A 1 149 ? -11.128 -14.475 -10.741 1.00 97.56 149 GLU A CA 1
ATOM 1219 C C . GLU A 1 149 ? -10.678 -13.405 -11.746 1.00 97.56 149 GLU A C 1
ATOM 1221 O O . GLU A 1 149 ? -10.845 -13.573 -12.955 1.00 97.56 149 GLU A O 1
ATOM 1226 N N . ILE A 1 150 ? -10.075 -12.316 -11.260 1.00 97.31 150 ILE A N 1
ATOM 1227 C CA . ILE A 1 150 ? -9.601 -11.212 -12.101 1.00 97.31 150 ILE A CA 1
ATOM 1228 C C . ILE A 1 150 ? -8.417 -11.640 -12.969 1.00 97.31 150 ILE A C 1
ATOM 1230 O O . ILE A 1 150 ? -8.374 -11.278 -14.146 1.00 97.31 150 ILE A O 1
ATOM 1234 N N . TYR A 1 151 ? -7.484 -12.418 -12.421 1.00 96.56 151 TYR A N 1
ATOM 1235 C CA . TYR A 1 151 ? -6.332 -12.946 -13.150 1.00 96.56 151 TYR A CA 1
ATOM 1236 C C . TYR A 1 151 ? -6.773 -13.857 -14.312 1.00 96.56 151 TYR A C 1
ATOM 1238 O O . TYR A 1 151 ? -6.282 -13.721 -15.434 1.00 96.56 151 TYR A O 1
ATOM 1246 N N . GLN A 1 152 ? -7.768 -14.723 -14.088 1.00 95.44 152 GLN A N 1
ATOM 1247 C CA . GLN A 1 152 ? -8.314 -15.615 -15.120 1.00 95.44 152 GLN A CA 1
ATOM 1248 C C . GLN A 1 152 ? -9.294 -14.919 -16.081 1.00 95.44 152 GLN A C 1
ATOM 1250 O O . GLN A 1 152 ? -9.729 -15.516 -17.072 1.00 95.44 152 GLN A O 1
ATOM 1255 N N . HIS A 1 153 ? -9.667 -13.662 -15.825 1.00 96.44 153 HIS A N 1
ATOM 1256 C CA . HIS A 1 153 ? -10.698 -12.984 -16.597 1.00 96.44 153 HIS A CA 1
ATOM 1257 C C . HIS A 1 153 ? -10.213 -12.658 -18.028 1.00 96.44 153 HIS A C 1
ATOM 1259 O O . HIS A 1 153 ? -9.337 -11.804 -18.219 1.00 96.44 153 HIS A O 1
ATOM 1265 N N . PRO A 1 154 ? -10.829 -13.234 -19.083 1.00 94.50 154 PRO A N 1
ATOM 1266 C CA . PRO A 1 154 ? -10.320 -13.115 -20.453 1.00 94.50 154 PRO A CA 1
ATOM 1267 C C . PRO A 1 154 ? -10.333 -11.675 -20.978 1.00 94.50 154 PRO A C 1
ATOM 1269 O O . PRO A 1 154 ? -9.505 -11.316 -21.807 1.00 94.50 154 PRO A O 1
ATOM 1272 N N . GLY A 1 155 ? -11.243 -10.837 -20.472 1.00 94.12 155 GLY A N 1
ATOM 1273 C CA . GLY A 1 155 ? -11.353 -9.427 -20.858 1.00 94.12 155 GLY A CA 1
ATOM 1274 C C . GLY A 1 155 ? -10.356 -8.468 -20.196 1.00 94.12 155 GLY A C 1
ATOM 1275 O O . GLY A 1 155 ? -10.464 -7.279 -20.457 1.00 94.12 155 GLY A O 1
ATOM 1276 N N . PHE A 1 156 ? -9.470 -8.944 -19.311 1.00 94.12 156 PHE A N 1
ATOM 1277 C CA . PHE A 1 156 ? -8.418 -8.113 -18.694 1.00 94.12 156 PHE A CA 1
ATOM 1278 C C . PHE A 1 156 ? -7.008 -8.696 -18.827 1.00 94.12 156 PHE A C 1
ATOM 1280 O O . PHE A 1 156 ? -6.018 -7.998 -18.603 1.00 94.12 156 PHE A O 1
ATOM 1287 N N . ARG A 1 157 ? -6.896 -9.987 -19.163 1.00 94.06 157 ARG A N 1
ATOM 1288 C CA . ARG A 1 157 ? -5.618 -10.704 -19.210 1.00 94.06 157 ARG A CA 1
ATOM 1289 C C . ARG A 1 157 ? -4.594 -10.032 -20.130 1.00 94.06 157 ARG A C 1
ATOM 1291 O O . ARG A 1 157 ? -3.419 -9.945 -19.782 1.00 94.06 157 ARG A O 1
ATOM 1298 N N . GLY A 1 158 ? -5.032 -9.549 -21.295 1.00 95.56 158 GLY A N 1
ATOM 1299 C CA . GLY A 1 158 ? -4.155 -8.857 -22.242 1.00 95.56 158 GLY A CA 1
ATOM 1300 C C . GLY A 1 158 ? -3.603 -7.555 -21.662 1.00 95.56 158 GLY A C 1
ATOM 1301 O O . GLY A 1 158 ? -2.407 -7.289 -21.750 1.00 95.56 158 GLY A O 1
ATOM 1302 N N . GLU A 1 159 ? -4.461 -6.780 -21.007 1.00 96.81 159 GLU A N 1
ATOM 1303 C CA . GLU A 1 159 ? -4.127 -5.511 -20.379 1.00 96.81 159 GLU A CA 1
ATOM 1304 C C . GLU A 1 159 ? -3.146 -5.700 -19.221 1.00 96.81 159 GLU A C 1
ATOM 1306 O O . GLU A 1 159 ? -2.141 -4.992 -19.166 1.00 96.81 159 GLU A O 1
ATOM 1311 N N . PHE A 1 160 ? -3.376 -6.673 -18.333 1.00 97.50 160 PHE A N 1
ATOM 1312 C CA . PHE A 1 160 ? -2.450 -6.950 -17.232 1.00 97.50 160 PHE A CA 1
ATOM 1313 C C . PHE A 1 160 ? -1.077 -7.407 -17.733 1.00 97.50 160 PHE A C 1
ATOM 1315 O O . PHE A 1 160 ? -0.062 -6.887 -17.269 1.00 97.50 160 PHE A O 1
ATOM 1322 N N . ALA A 1 161 ? -1.031 -8.300 -18.726 1.00 96.31 161 ALA A N 1
ATOM 1323 C CA . ALA A 1 161 ? 0.224 -8.725 -19.342 1.00 96.31 161 ALA A CA 1
ATOM 1324 C C . ALA A 1 161 ? 0.962 -7.552 -20.015 1.00 96.31 161 ALA A C 1
ATOM 1326 O O . ALA A 1 161 ? 2.188 -7.456 -19.942 1.00 96.31 161 ALA A O 1
ATOM 1327 N N . SER A 1 162 ? 0.236 -6.630 -20.653 1.00 97.19 162 SER A N 1
ATOM 1328 C CA . SER A 1 162 ? 0.816 -5.406 -21.212 1.00 97.19 162 SER A CA 1
ATOM 1329 C C . SER A 1 162 ? 1.379 -4.480 -20.133 1.00 97.19 162 SER A C 1
ATOM 1331 O O . SER A 1 162 ? 2.489 -3.979 -20.309 1.00 97.19 162 SER A O 1
ATOM 1333 N N . ILE A 1 163 ? 0.669 -4.272 -19.019 1.00 96.88 163 ILE A N 1
ATOM 1334 C CA . ILE A 1 163 ? 1.178 -3.474 -17.890 1.00 96.88 163 ILE A CA 1
ATOM 1335 C C . ILE A 1 163 ? 2.450 -4.118 -17.321 1.00 96.88 163 ILE A C 1
ATOM 1337 O O . ILE A 1 163 ? 3.454 -3.425 -17.168 1.00 96.88 163 ILE A O 1
ATOM 1341 N N . ALA A 1 164 ? 2.441 -5.434 -17.083 1.00 96.25 164 ALA A N 1
ATOM 1342 C CA . ALA A 1 164 ? 3.598 -6.171 -16.572 1.00 96.25 164 ALA A CA 1
ATOM 1343 C C . ALA A 1 164 ? 4.828 -6.004 -17.477 1.00 96.25 164 ALA A C 1
ATOM 1345 O O . ALA A 1 164 ? 5.902 -5.636 -17.005 1.00 96.25 164 ALA A O 1
ATOM 1346 N N . LYS A 1 165 ? 4.659 -6.150 -18.798 1.00 96.06 165 LYS A N 1
ATOM 1347 C CA . LYS A 1 165 ? 5.736 -5.922 -19.778 1.00 96.06 165 LYS A CA 1
ATOM 1348 C C . LYS A 1 165 ? 6.280 -4.495 -19.743 1.00 96.06 165 LYS A C 1
ATOM 1350 O O . LYS A 1 165 ? 7.488 -4.307 -19.858 1.00 96.06 165 LYS A O 1
ATOM 1355 N N . LEU A 1 166 ? 5.412 -3.491 -19.600 1.00 95.06 166 LEU A N 1
ATOM 1356 C CA . LEU A 1 166 ? 5.831 -2.089 -19.509 1.00 95.06 166 LEU A CA 1
ATOM 1357 C C . LEU A 1 166 ? 6.615 -1.817 -18.219 1.00 95.06 166 LEU A C 1
ATOM 1359 O O . LEU A 1 166 ? 7.635 -1.131 -18.266 1.00 95.06 166 LEU A O 1
ATOM 1363 N N . HIS A 1 167 ? 6.174 -2.378 -17.090 1.00 92.38 167 HIS A N 1
ATOM 1364 C CA . HIS A 1 167 ? 6.886 -2.277 -15.815 1.00 92.38 167 HIS A CA 1
ATOM 1365 C C . HIS A 1 167 ? 8.253 -2.959 -15.893 1.00 92.38 167 HIS A C 1
ATOM 1367 O O . HIS A 1 167 ? 9.259 -2.321 -15.593 1.00 92.38 167 HIS A O 1
ATOM 1373 N N . HIS A 1 168 ? 8.303 -4.202 -16.378 1.00 92.50 168 HIS A N 1
ATOM 1374 C CA . HIS A 1 168 ? 9.546 -4.949 -16.562 1.00 92.50 168 HIS A CA 1
ATOM 1375 C C . HIS A 1 168 ? 10.518 -4.204 -17.495 1.00 92.50 168 HIS A C 1
ATOM 1377 O O . HIS A 1 168 ? 11.680 -4.003 -17.155 1.00 92.50 168 HIS A O 1
ATOM 1383 N N . ALA A 1 169 ? 10.044 -3.687 -18.637 1.00 92.06 169 ALA A N 1
ATOM 1384 C CA . ALA A 1 169 ? 10.870 -2.881 -19.540 1.00 92.06 169 ALA A CA 1
ATOM 1385 C C . ALA A 1 169 ? 11.415 -1.611 -18.863 1.00 92.06 169 ALA A C 1
ATOM 1387 O O . ALA A 1 169 ? 12.581 -1.260 -19.055 1.00 92.06 169 ALA A O 1
ATOM 1388 N N . SER A 1 170 ? 10.601 -0.935 -18.043 1.00 89.88 170 SER A N 1
ATOM 1389 C CA . SER A 1 170 ? 11.059 0.232 -17.286 1.00 89.88 170 SER A CA 1
ATOM 1390 C C . SER A 1 170 ? 12.101 -0.138 -16.228 1.00 89.88 170 SER A C 1
ATOM 1392 O O . SER A 1 170 ? 13.053 0.621 -16.046 1.00 89.88 170 SER A O 1
ATOM 1394 N N . GLN A 1 171 ? 11.942 -1.273 -15.544 1.00 88.25 171 GLN A N 1
ATOM 1395 C CA . GLN A 1 171 ? 12.910 -1.772 -14.565 1.00 88.25 171 GLN A CA 1
ATOM 1396 C C . GLN A 1 171 ? 14.240 -2.131 -15.234 1.00 88.25 171 GLN A C 1
ATOM 1398 O O . GLN A 1 171 ? 15.286 -1.665 -14.787 1.00 88.25 171 GLN A O 1
ATOM 1403 N N . MET A 1 172 ? 14.207 -2.859 -16.355 1.00 88.88 172 MET A N 1
ATOM 1404 C CA . MET A 1 172 ? 15.405 -3.200 -17.131 1.00 88.88 172 MET A CA 1
ATOM 1405 C C . MET A 1 172 ? 16.147 -1.957 -17.628 1.00 88.88 172 MET A C 1
ATOM 1407 O O . MET A 1 172 ? 17.372 -1.888 -17.531 1.00 88.88 172 MET A O 1
ATOM 1411 N N . LEU A 1 173 ? 15.420 -0.939 -18.104 1.00 88.75 173 LEU A N 1
ATOM 1412 C CA . LEU A 1 173 ? 16.022 0.329 -18.520 1.00 88.75 173 LEU A CA 1
ATOM 1413 C C . LEU A 1 173 ? 16.736 1.026 -17.351 1.00 88.75 173 LEU A C 1
ATOM 1415 O O . LEU A 1 173 ? 17.865 1.490 -17.509 1.00 88.75 173 LEU A O 1
ATOM 1419 N N . ARG A 1 174 ? 16.108 1.073 -16.169 1.00 85.19 174 ARG A N 1
ATOM 1420 C CA . ARG A 1 174 ? 16.715 1.655 -14.960 1.00 85.19 174 ARG A CA 1
ATOM 1421 C C . ARG A 1 174 ? 17.956 0.878 -14.524 1.00 85.19 174 ARG A C 1
ATOM 1423 O O . ARG A 1 174 ? 18.988 1.495 -14.270 1.00 85.19 174 ARG A O 1
ATOM 1430 N N . ALA A 1 175 ? 17.888 -0.452 -14.502 1.00 86.25 175 ALA A N 1
ATOM 1431 C CA . ALA A 1 175 ? 19.018 -1.308 -14.151 1.00 86.25 175 ALA A CA 1
ATOM 1432 C C . ALA A 1 175 ? 20.209 -1.103 -15.106 1.00 86.25 175 ALA A C 1
ATOM 1434 O O . ALA A 1 175 ? 21.337 -0.900 -14.653 1.00 86.25 175 ALA A O 1
ATOM 1435 N N . ALA A 1 176 ? 19.956 -1.055 -16.419 1.00 85.81 176 ALA A N 1
ATOM 1436 C CA . ALA A 1 176 ? 20.984 -0.787 -17.423 1.00 85.81 176 ALA A CA 1
ATOM 1437 C C . ALA A 1 176 ? 21.633 0.596 -17.238 1.00 85.81 176 ALA A C 1
ATOM 1439 O O . ALA A 1 176 ? 22.849 0.741 -17.367 1.00 85.81 176 ALA A O 1
ATOM 1440 N N . LYS A 1 177 ? 20.847 1.620 -16.882 1.00 83.19 177 LYS A N 1
ATOM 1441 C CA . LYS A 1 177 ? 21.376 2.960 -16.584 1.00 83.19 177 LYS A CA 1
ATOM 1442 C C . LYS A 1 177 ? 22.284 2.966 -15.358 1.00 83.19 177 LYS A C 1
ATOM 1444 O O . LYS A 1 177 ? 23.369 3.537 -15.430 1.00 83.19 177 LYS A O 1
ATOM 1449 N N . VAL A 1 178 ? 21.885 2.309 -14.268 1.00 81.81 178 VAL A N 1
ATOM 1450 C CA . VAL A 1 178 ? 22.716 2.198 -13.056 1.00 81.81 178 VAL A CA 1
ATOM 1451 C C . VAL A 1 178 ? 24.049 1.511 -13.370 1.00 81.81 178 VAL A C 1
ATOM 1453 O O . VAL A 1 178 ? 25.101 2.017 -12.979 1.00 81.81 178 VAL A O 1
ATOM 1456 N N . GLN A 1 179 ? 24.029 0.424 -14.149 1.00 78.00 179 GLN A N 1
ATOM 1457 C CA . GLN A 1 179 ? 25.248 -0.270 -14.582 1.00 78.00 179 GLN A CA 1
ATOM 1458 C C . GLN A 1 179 ? 26.156 0.621 -15.447 1.00 78.00 179 GLN A C 1
ATOM 1460 O O . GLN A 1 179 ? 27.362 0.689 -15.210 1.00 78.00 179 GLN A O 1
ATOM 1465 N N . ASN A 1 180 ? 25.589 1.356 -16.408 1.00 76.62 180 ASN A N 1
ATOM 1466 C CA . ASN A 1 180 ? 26.354 2.262 -17.270 1.00 76.62 180 ASN A CA 1
ATOM 1467 C C . ASN A 1 180 ? 27.001 3.415 -16.484 1.00 76.62 180 ASN A C 1
ATOM 1469 O O . ASN A 1 180 ? 28.145 3.782 -16.759 1.00 76.62 180 ASN A O 1
ATOM 1473 N N . VAL A 1 181 ? 26.308 3.967 -15.482 1.00 73.94 181 VAL A N 1
ATOM 1474 C CA . VAL A 1 181 ? 26.860 5.012 -14.602 1.00 73.94 181 VAL A CA 1
ATOM 1475 C C . VAL A 1 181 ? 28.031 4.471 -13.778 1.00 73.94 181 VAL A C 1
ATOM 1477 O O . VAL A 1 181 ? 29.065 5.130 -13.688 1.00 73.94 181 VAL A O 1
ATOM 1480 N N . GLN A 1 182 ? 27.917 3.254 -13.239 1.00 68.38 182 GLN A N 1
ATOM 1481 C CA . GLN A 1 182 ? 29.003 2.610 -12.491 1.00 68.38 182 GLN A CA 1
ATOM 1482 C C . GLN A 1 182 ? 30.224 2.303 -13.375 1.00 68.38 182 GLN A C 1
ATOM 1484 O O . GLN A 1 182 ? 31.357 2.498 -12.937 1.00 68.38 182 GLN A O 1
ATOM 1489 N N . ALA A 1 183 ? 30.015 1.895 -14.631 1.00 67.19 183 ALA A N 1
ATOM 1490 C CA . ALA A 1 183 ? 31.095 1.629 -15.586 1.00 67.19 183 ALA A CA 1
ATOM 1491 C C . ALA A 1 183 ? 31.833 2.902 -16.050 1.00 67.19 183 ALA A C 1
ATOM 1493 O O . ALA A 1 183 ? 33.010 2.845 -16.400 1.00 67.19 183 ALA A O 1
ATOM 1494 N N . SER A 1 184 ? 31.162 4.058 -16.026 1.00 62.97 184 SER A N 1
ATOM 1495 C CA . SER A 1 184 ? 31.691 5.339 -16.523 1.00 62.97 184 SER A CA 1
ATOM 1496 C C . SER A 1 184 ? 32.432 6.166 -15.462 1.00 62.97 184 SER A C 1
ATOM 1498 O O . SER A 1 184 ? 32.887 7.272 -15.749 1.00 62.97 184 SER A O 1
ATOM 1500 N N . ALA A 1 185 ? 32.573 5.658 -14.232 1.00 60.56 185 ALA A N 1
ATOM 1501 C CA . ALA A 1 185 ? 33.160 6.393 -13.107 1.00 60.56 185 ALA A CA 1
ATOM 1502 C C . ALA A 1 185 ? 34.674 6.685 -13.247 1.00 60.56 185 ALA A C 1
ATOM 1504 O O . ALA A 1 185 ? 35.240 7.425 -12.438 1.00 60.56 185 ALA A O 1
ATOM 1505 N N . SER A 1 186 ? 35.351 6.167 -14.280 1.00 57.25 186 SER A N 1
ATOM 1506 C CA . SER A 1 186 ? 36.756 6.479 -14.558 1.00 57.25 186 SER A CA 1
ATOM 1507 C C . SER A 1 186 ? 36.913 7.779 -15.364 1.00 57.25 186 SER A C 1
ATOM 1509 O O . SER A 1 186 ? 37.142 7.772 -16.570 1.00 57.25 186 SER A O 1
ATOM 1511 N N . GLY A 1 187 ? 36.828 8.909 -14.660 1.00 59.88 187 GLY A N 1
ATOM 1512 C CA . GLY A 1 187 ? 37.703 10.064 -14.877 1.00 59.88 187 GLY A CA 1
ATOM 1513 C C . GLY A 1 187 ? 37.606 10.830 -16.199 1.00 59.88 187 GLY A C 1
ATOM 1514 O O . GLY A 1 187 ? 38.611 10.955 -16.884 1.00 59.88 187 GLY A O 1
ATOM 1515 N N . THR A 1 188 ? 36.465 11.445 -16.520 1.00 69.31 188 THR A N 1
ATOM 1516 C CA . THR A 1 188 ? 36.406 12.742 -17.232 1.00 69.31 188 THR A CA 1
ATOM 1517 C C . THR A 1 188 ? 35.040 13.379 -16.961 1.00 69.31 188 THR A C 1
ATOM 1519 O O . THR A 1 188 ? 34.013 12.754 -17.205 1.00 69.31 188 THR A O 1
ATOM 1522 N N . TYR A 1 189 ? 35.003 14.614 -16.448 1.00 65.50 189 TYR A N 1
ATOM 1523 C CA . TYR A 1 189 ? 33.743 15.342 -16.264 1.00 65.50 189 TYR A CA 1
ATOM 1524 C C . TYR A 1 189 ? 33.142 15.678 -17.634 1.00 65.50 189 TYR A C 1
ATOM 1526 O O . TYR A 1 189 ? 33.654 16.535 -18.355 1.00 65.50 189 TYR A O 1
ATOM 1534 N N . HIS A 1 190 ? 32.064 14.986 -17.993 1.00 76.44 190 HIS A N 1
ATOM 1535 C CA . HIS A 1 190 ? 31.282 15.261 -19.189 1.00 76.44 190 HIS A CA 1
ATOM 1536 C C . HIS A 1 190 ? 30.102 16.167 -18.822 1.00 76.44 190 HIS A C 1
ATOM 1538 O O . HIS A 1 190 ? 29.247 15.791 -18.020 1.00 76.44 190 HIS A O 1
ATOM 1544 N N . PHE A 1 191 ? 30.062 17.376 -19.382 1.00 79.38 191 PHE A N 1
ATOM 1545 C CA . PHE A 1 191 ? 28.899 18.250 -19.253 1.00 79.38 191 PHE A CA 1
ATOM 1546 C C . PHE A 1 191 ? 27.790 17.743 -20.175 1.00 79.38 191 PHE A C 1
ATOM 1548 O O . PHE A 1 191 ? 27.931 17.811 -21.395 1.00 79.38 191 PHE A O 1
ATOM 1555 N N . VAL A 1 192 ? 26.700 17.255 -19.578 1.00 78.31 192 VAL A N 1
ATOM 1556 C CA . VAL A 1 192 ? 25.526 16.755 -20.302 1.00 78.31 192 VAL A CA 1
ATOM 1557 C C . VAL A 1 192 ? 24.867 17.906 -21.060 1.00 78.31 192 VAL A C 1
ATOM 1559 O O . VAL A 1 192 ? 24.560 18.956 -20.486 1.00 78.31 192 VAL A O 1
ATOM 1562 N N . ARG A 1 193 ? 24.642 17.724 -22.360 1.00 87.69 193 ARG A N 1
ATOM 1563 C CA . ARG A 1 193 ? 23.939 18.702 -23.197 1.00 87.69 193 ARG A CA 1
ATOM 1564 C C . ARG A 1 193 ? 22.443 18.666 -22.904 1.00 87.69 193 ARG A C 1
ATOM 1566 O O . ARG A 1 193 ? 21.880 17.626 -22.584 1.00 87.69 193 ARG A O 1
ATOM 1573 N N . TYR A 1 194 ? 21.762 19.794 -23.090 1.00 83.19 194 TYR A N 1
ATOM 1574 C CA . TYR A 1 194 ? 20.308 19.869 -22.898 1.00 83.19 194 TYR A CA 1
ATOM 1575 C C . TYR A 1 194 ? 19.543 18.818 -23.725 1.00 83.19 194 TYR A C 1
ATOM 1577 O O . TYR A 1 194 ? 18.625 18.185 -23.215 1.00 83.19 194 TYR A O 1
ATOM 1585 N N . GLU A 1 195 ? 19.956 18.579 -24.971 1.00 82.94 195 GLU A N 1
ATOM 1586 C CA . GLU A 1 195 ? 19.351 17.560 -25.841 1.00 82.94 195 GLU A CA 1
ATOM 1587 C C . GLU A 1 195 ? 19.495 16.138 -25.278 1.00 82.94 195 GLU A C 1
ATOM 1589 O O . GLU A 1 195 ? 18.567 15.337 -25.387 1.00 82.94 195 GLU A O 1
ATOM 1594 N N . GLU A 1 196 ? 20.617 15.835 -24.623 1.00 81.50 196 GLU A N 1
ATOM 1595 C CA . GLU A 1 196 ? 20.856 14.545 -23.967 1.00 81.50 196 GLU A CA 1
ATOM 1596 C C . GLU A 1 196 ? 19.952 14.392 -22.737 1.00 81.50 196 GLU A C 1
ATOM 1598 O O . GLU A 1 196 ? 19.357 13.333 -22.549 1.00 81.50 196 GLU A O 1
ATOM 1603 N N . ILE A 1 197 ? 19.761 15.464 -21.955 1.00 80.75 197 ILE A N 1
ATOM 1604 C CA . ILE A 1 197 ? 18.823 15.486 -20.817 1.00 80.75 197 ILE A CA 1
ATOM 1605 C C . ILE A 1 197 ? 17.387 15.252 -21.296 1.00 80.75 197 ILE A C 1
ATOM 1607 O O . ILE A 1 197 ? 16.667 14.428 -20.730 1.00 80.75 197 ILE A O 1
ATOM 1611 N N . VAL A 1 198 ? 16.958 15.962 -22.343 1.00 80.75 198 VAL A N 1
ATOM 1612 C CA . VAL A 1 198 ? 15.599 15.842 -22.889 1.00 80.75 198 VAL A CA 1
ATOM 1613 C C . VAL A 1 198 ? 15.364 14.448 -23.462 1.00 80.75 198 VAL A C 1
ATOM 1615 O O . VAL A 1 198 ? 14.346 13.832 -23.154 1.00 80.75 198 VAL A O 1
ATOM 1618 N N . THR A 1 199 ? 16.310 13.920 -24.239 1.00 82.88 199 THR A N 1
ATOM 1619 C CA . THR A 1 199 ? 16.199 12.577 -24.826 1.00 82.88 199 THR A CA 1
ATOM 1620 C C . THR A 1 199 ? 16.138 11.513 -23.734 1.00 82.88 199 THR A C 1
ATOM 1622 O O . THR A 1 199 ? 15.216 10.699 -23.730 1.00 82.88 199 THR A O 1
ATOM 1625 N N . ALA A 1 200 ? 17.031 11.583 -22.741 1.00 77.00 200 ALA A N 1
ATOM 1626 C CA . ALA A 1 200 ? 17.031 10.661 -21.609 1.00 77.00 200 ALA A CA 1
ATOM 1627 C C . ALA A 1 200 ? 15.720 10.721 -20.805 1.00 77.00 200 ALA A C 1
ATOM 1629 O O . ALA A 1 200 ? 15.200 9.678 -20.410 1.00 77.00 200 ALA A O 1
ATOM 1630 N N . SER A 1 201 ? 15.161 11.921 -20.603 1.00 76.56 201 SER A N 1
ATOM 1631 C CA . SER A 1 201 ? 13.890 12.118 -19.896 1.00 76.56 201 SER A CA 1
ATOM 1632 C C . SER A 1 201 ? 12.694 11.547 -20.665 1.00 76.56 201 SER A C 1
ATOM 1634 O O . SER A 1 201 ? 11.827 10.903 -20.071 1.00 76.56 201 SER A O 1
ATOM 1636 N N . ILE A 1 202 ? 12.649 11.737 -21.987 1.00 81.12 202 ILE A N 1
ATOM 1637 C CA . ILE A 1 202 ? 11.593 11.181 -22.844 1.00 81.12 202 ILE A CA 1
ATOM 1638 C C . ILE A 1 202 ? 11.666 9.650 -22.859 1.00 81.12 202 ILE A C 1
ATOM 1640 O O . ILE A 1 202 ? 10.635 8.984 -22.727 1.00 81.12 202 ILE A O 1
ATOM 1644 N N . GLU A 1 203 ? 12.868 9.086 -22.986 1.00 79.06 203 GLU A N 1
ATOM 1645 C CA . GLU A 1 203 ? 13.080 7.637 -22.978 1.00 79.06 203 GLU A CA 1
ATOM 1646 C C . GLU A 1 203 ? 12.695 7.003 -21.636 1.00 79.06 203 GLU A C 1
ATOM 1648 O O . GLU A 1 203 ? 12.005 5.981 -21.625 1.00 79.06 203 GLU A O 1
ATOM 1653 N N . ASP A 1 204 ? 13.042 7.641 -20.513 1.00 75.75 204 ASP A N 1
ATOM 1654 C CA . ASP A 1 204 ? 12.659 7.171 -19.174 1.00 75.75 204 ASP A CA 1
ATOM 1655 C C . ASP A 1 204 ? 11.154 7.220 -18.929 1.00 75.75 204 ASP A C 1
ATOM 1657 O O . ASP A 1 204 ? 10.593 6.375 -18.222 1.00 75.75 204 ASP A O 1
ATOM 1661 N N . ASN A 1 205 ? 10.475 8.210 -19.503 1.00 82.62 205 ASN A N 1
ATOM 1662 C CA . ASN A 1 205 ? 9.063 8.423 -19.228 1.00 82.62 205 ASN A CA 1
ATOM 1663 C C . ASN A 1 205 ? 8.143 7.629 -20.167 1.00 82.62 205 ASN A C 1
ATOM 1665 O O . ASN A 1 205 ? 6.983 7.391 -19.836 1.00 82.62 205 ASN A O 1
ATOM 1669 N N . LYS A 1 206 ? 8.637 7.159 -21.319 1.00 87.31 206 LYS A N 1
ATOM 1670 C CA . LYS A 1 206 ? 7.809 6.468 -22.322 1.00 87.31 206 LYS A CA 1
ATOM 1671 C C . LYS A 1 206 ? 7.048 5.269 -21.745 1.00 87.31 206 LYS A C 1
ATOM 1673 O O . LYS A 1 206 ? 5.838 5.156 -21.944 1.00 87.31 206 LYS A O 1
ATOM 1678 N N . TYR A 1 207 ? 7.742 4.378 -21.036 1.00 90.25 207 TYR A N 1
ATOM 1679 C CA . TYR A 1 207 ? 7.128 3.174 -20.462 1.00 90.25 207 TYR A CA 1
ATOM 1680 C C . TYR A 1 207 ? 6.226 3.507 -19.274 1.00 90.25 207 TYR A C 1
ATOM 1682 O O . TYR A 1 207 ? 5.122 2.974 -19.175 1.00 90.25 207 TYR A O 1
ATOM 1690 N N . ASN A 1 208 ? 6.661 4.441 -18.426 1.00 87.06 208 ASN A N 1
ATOM 1691 C CA . ASN A 1 208 ? 5.924 4.863 -17.237 1.00 87.06 208 ASN A CA 1
ATOM 1692 C C . ASN A 1 208 ? 4.599 5.539 -17.597 1.00 87.06 208 ASN A C 1
ATOM 1694 O O . ASN A 1 208 ? 3.562 5.205 -17.029 1.00 87.06 208 ASN A O 1
ATOM 1698 N N . TYR A 1 209 ? 4.599 6.428 -18.592 1.00 90.06 209 TYR A N 1
ATOM 1699 C CA . TYR A 1 209 ? 3.383 7.082 -19.062 1.00 90.06 209 TYR A CA 1
ATOM 1700 C C . TYR A 1 209 ? 2.386 6.082 -19.664 1.00 90.06 209 TYR A C 1
ATOM 1702 O O . TYR A 1 209 ? 1.199 6.108 -19.332 1.00 90.06 209 TYR A O 1
ATOM 1710 N N . ALA A 1 210 ? 2.861 5.164 -20.514 1.00 92.88 210 ALA A N 1
ATOM 1711 C CA . ALA A 1 210 ? 2.014 4.126 -21.096 1.00 92.88 210 ALA A CA 1
ATOM 1712 C C . ALA A 1 210 ? 1.418 3.206 -20.016 1.00 92.88 210 ALA A C 1
ATOM 1714 O O . ALA A 1 210 ? 0.212 2.943 -20.025 1.00 92.88 210 ALA A O 1
ATOM 1715 N N . ALA A 1 211 ? 2.241 2.772 -19.055 1.00 93.62 211 ALA A N 1
ATOM 1716 C CA . ALA A 1 211 ? 1.808 1.947 -17.935 1.00 93.62 211 ALA A CA 1
ATOM 1717 C C . ALA A 1 211 ? 0.783 2.676 -17.063 1.00 93.62 211 ALA A C 1
ATOM 1719 O O . ALA A 1 211 ? -0.244 2.096 -16.716 1.00 93.62 211 ALA A O 1
ATOM 1720 N N . PHE A 1 212 ? 1.009 3.959 -16.769 1.00 92.44 212 PHE A N 1
ATOM 1721 C CA . PHE A 1 212 ? 0.094 4.795 -15.996 1.00 92.44 212 PHE A CA 1
ATOM 1722 C C . PHE A 1 212 ? -1.277 4.927 -16.670 1.00 92.44 212 PHE A C 1
ATOM 1724 O O . PHE A 1 212 ? -2.310 4.709 -16.033 1.00 92.44 212 PHE A O 1
ATOM 1731 N N . MET A 1 213 ? -1.303 5.237 -17.969 1.00 95.00 213 MET A N 1
ATOM 1732 C CA . MET A 1 213 ? -2.551 5.393 -18.721 1.00 95.00 213 MET A CA 1
ATOM 1733 C C . MET A 1 213 ? -3.351 4.088 -18.776 1.00 95.00 213 MET A C 1
ATOM 1735 O O . MET A 1 213 ? -4.564 4.095 -18.531 1.00 95.00 213 MET A O 1
ATOM 1739 N N . LEU A 1 214 ? -2.678 2.966 -19.053 1.00 96.19 214 LEU A N 1
ATOM 1740 C CA . LEU A 1 214 ? -3.312 1.649 -19.107 1.00 96.19 214 LEU A CA 1
ATOM 1741 C C . LEU A 1 214 ? -3.814 1.213 -17.725 1.00 96.19 214 LEU A C 1
ATOM 1743 O O . LEU A 1 214 ? -4.982 0.848 -17.590 1.00 96.19 214 LEU A O 1
ATOM 1747 N N . SER A 1 215 ? -2.985 1.363 -16.689 1.00 95.88 215 SER A N 1
ATOM 1748 C CA . SER A 1 215 ? -3.350 1.088 -15.293 1.00 95.88 215 SER A CA 1
ATOM 1749 C C . SER A 1 215 ? -4.570 1.897 -14.856 1.00 95.88 215 SER A C 1
ATOM 1751 O O . SER A 1 215 ? -5.497 1.358 -14.258 1.00 95.88 215 SER A O 1
ATOM 1753 N N . GLY A 1 216 ? -4.637 3.182 -15.217 1.00 95.62 216 GLY A N 1
ATOM 1754 C CA . GLY A 1 216 ? -5.792 4.026 -14.915 1.00 95.62 216 GLY A CA 1
ATOM 1755 C C . GLY A 1 216 ? -7.084 3.551 -15.590 1.00 95.62 216 GLY A C 1
ATOM 1756 O O . GLY A 1 216 ? -8.165 3.664 -15.007 1.00 95.62 216 GLY A O 1
ATOM 1757 N N . SER A 1 217 ? -6.997 3.006 -16.807 1.00 96.81 217 SER A N 1
ATOM 1758 C CA . SER A 1 217 ? -8.144 2.411 -17.504 1.00 96.81 217 SER A CA 1
ATOM 1759 C C . SER A 1 217 ? -8.609 1.119 -16.831 1.00 96.81 217 SER A C 1
ATOM 1761 O O . SER A 1 217 ? -9.788 0.996 -16.489 1.00 96.81 217 SER A O 1
ATOM 1763 N N . VAL A 1 218 ? -7.674 0.200 -16.569 1.00 97.00 218 VAL A N 1
ATOM 1764 C CA . VAL A 1 218 ? -7.943 -1.091 -15.920 1.00 97.00 218 VAL A CA 1
ATOM 1765 C C . VAL A 1 218 ? -8.520 -0.883 -14.523 1.00 97.00 218 VAL A C 1
ATOM 1767 O O . VAL A 1 218 ? -9.577 -1.426 -14.219 1.00 97.00 218 VAL A O 1
ATOM 1770 N N . MET A 1 219 ? -7.922 -0.009 -13.710 1.00 96.31 219 MET A N 1
ATOM 1771 C CA . MET A 1 219 ? -8.426 0.343 -12.380 1.00 96.31 219 MET A CA 1
ATOM 1772 C C . MET A 1 219 ? -9.887 0.816 -12.428 1.00 96.31 219 MET A C 1
ATOM 1774 O O . MET A 1 219 ? -10.713 0.340 -11.652 1.00 96.31 219 MET A O 1
ATOM 1778 N N . ARG A 1 220 ? -10.243 1.721 -13.354 1.00 97.06 220 ARG A N 1
ATOM 1779 C CA . ARG A 1 220 ? -11.635 2.189 -13.504 1.00 97.06 220 ARG A CA 1
ATOM 1780 C C . ARG A 1 220 ? -12.581 1.059 -13.909 1.00 97.06 220 ARG A C 1
ATOM 1782 O O . ARG A 1 220 ? -13.709 1.008 -13.416 1.00 97.06 220 ARG A O 1
ATOM 1789 N N . ALA A 1 221 ? -12.138 0.168 -14.794 1.00 97.12 221 ALA A N 1
ATOM 1790 C CA . ALA A 1 221 ? -12.926 -0.981 -15.220 1.00 97.12 221 ALA A CA 1
ATOM 1791 C C . ALA A 1 221 ? -13.152 -1.975 -14.068 1.00 97.12 221 ALA A C 1
ATOM 1793 O O . ALA A 1 221 ? -14.291 -2.391 -13.852 1.00 97.12 221 ALA A O 1
ATOM 1794 N N . LEU A 1 222 ? -12.111 -2.276 -13.283 1.00 97.06 222 LEU A N 1
ATOM 1795 C CA . LEU A 1 222 ? -12.198 -3.118 -12.090 1.00 97.06 222 LEU A CA 1
ATOM 1796 C C . LEU A 1 222 ? -13.129 -2.505 -11.042 1.00 97.06 222 LEU A C 1
ATOM 1798 O O . LEU A 1 222 ? -14.059 -3.171 -10.595 1.00 97.06 222 LEU A O 1
ATOM 1802 N N . SER A 1 223 ? -12.959 -1.219 -10.718 1.00 96.38 223 SER A N 1
ATOM 1803 C CA . SER A 1 223 ? -13.851 -0.505 -9.796 1.00 96.38 223 SER A CA 1
ATOM 1804 C C . SER A 1 223 ? -15.314 -0.579 -10.221 1.00 96.38 223 SER A C 1
ATOM 1806 O O . SER A 1 223 ? -16.185 -0.808 -9.386 1.00 96.38 223 SER A O 1
ATOM 1808 N N . LYS A 1 224 ? -15.605 -0.410 -11.517 1.00 96.88 224 LYS A N 1
ATOM 1809 C CA . LYS A 1 224 ? -16.981 -0.460 -12.024 1.00 96.88 224 LYS A CA 1
ATOM 1810 C C . LYS A 1 224 ? -17.562 -1.874 -12.007 1.00 96.88 224 LYS A C 1
ATOM 1812 O O . LYS A 1 224 ? -18.724 -2.030 -11.652 1.00 96.88 224 LYS A O 1
ATOM 1817 N N . ARG A 1 225 ? -16.788 -2.878 -12.431 1.00 96.62 225 ARG A N 1
ATOM 1818 C CA . ARG A 1 225 ? -17.260 -4.262 -12.593 1.00 96.62 225 ARG A CA 1
ATOM 1819 C C . ARG A 1 225 ? -17.394 -4.996 -11.262 1.00 96.62 225 ARG A C 1
ATOM 1821 O O . ARG A 1 225 ? -18.377 -5.692 -11.060 1.00 96.62 225 ARG A O 1
ATOM 1828 N N . TYR A 1 226 ? -16.415 -4.820 -10.381 1.00 95.69 226 TYR A N 1
ATOM 1829 C CA . TYR A 1 226 ? -16.309 -5.526 -9.104 1.00 95.69 226 TYR A CA 1
ATOM 1830 C C . TYR A 1 226 ? -16.747 -4.672 -7.911 1.00 95.69 226 TYR A C 1
ATOM 1832 O O . TYR A 1 226 ? -16.565 -5.069 -6.766 1.00 95.69 226 TYR A O 1
ATOM 1840 N N . HIS A 1 227 ? -17.293 -3.477 -8.166 1.00 95.31 227 HIS A N 1
ATOM 1841 C CA . HIS A 1 227 ? -17.701 -2.518 -7.135 1.00 95.31 227 HIS A CA 1
ATOM 1842 C C . HIS A 1 227 ? -16.584 -2.180 -6.131 1.00 95.31 227 HIS A C 1
ATOM 1844 O O . HIS A 1 227 ? -16.838 -1.854 -4.971 1.00 95.31 227 HIS A O 1
ATOM 1850 N N . LEU A 1 228 ? -15.329 -2.236 -6.584 1.00 93.62 228 LEU A N 1
ATOM 1851 C CA . LEU A 1 228 ? -14.168 -1.975 -5.744 1.00 93.62 228 LEU A CA 1
ATOM 1852 C C . LEU A 1 228 ? -13.973 -0.474 -5.550 1.00 93.62 228 LEU A C 1
ATOM 1854 O O . LEU A 1 228 ? -13.946 0.300 -6.515 1.00 93.62 228 LEU A O 1
ATOM 1858 N N . LYS A 1 229 ? -13.724 -0.072 -4.299 1.00 91.62 229 LYS A N 1
ATOM 1859 C CA . LYS A 1 229 ? -13.176 1.256 -4.001 1.00 91.62 229 LYS A CA 1
ATOM 1860 C C . LYS A 1 229 ? -11.883 1.468 -4.810 1.00 91.62 229 LYS A C 1
ATOM 1862 O O . LYS A 1 229 ? -11.145 0.501 -5.014 1.00 91.62 229 LYS A O 1
ATOM 1867 N N . PRO A 1 230 ? -11.564 2.704 -5.242 1.00 88.69 230 PRO A N 1
ATOM 1868 C CA . PRO A 1 230 ? -10.388 2.964 -6.074 1.00 88.69 230 PRO A CA 1
ATOM 1869 C C . PRO A 1 230 ? -9.085 2.392 -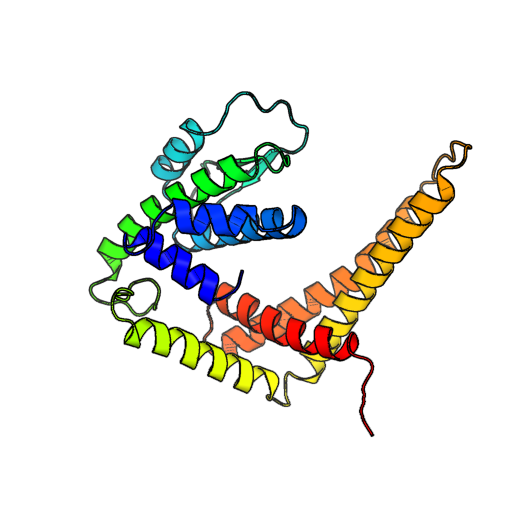5.503 1.00 88.69 230 PRO A C 1
ATOM 1871 O O . PRO A 1 230 ? -8.292 1.824 -6.246 1.00 88.69 230 PRO A O 1
ATOM 1874 N N . PHE A 1 231 ? -8.877 2.477 -4.185 1.00 87.06 231 PHE A N 1
ATOM 1875 C CA . PHE A 1 231 ? -7.702 1.889 -3.538 1.00 87.06 231 PHE A CA 1
ATOM 1876 C C . PHE A 1 231 ? -7.627 0.367 -3.685 1.00 87.06 231 PHE A C 1
ATOM 1878 O O . PHE A 1 231 ? -6.598 -0.153 -4.111 1.00 87.06 231 PHE A O 1
ATOM 1885 N N . ARG A 1 232 ? -8.738 -0.333 -3.442 1.00 90.94 232 ARG A N 1
ATOM 1886 C CA . ARG A 1 232 ? -8.825 -1.791 -3.607 1.00 90.94 232 ARG A CA 1
ATOM 1887 C C . ARG A 1 232 ? -8.589 -2.229 -5.044 1.00 90.94 232 ARG A C 1
ATOM 1889 O O . ARG A 1 232 ? -7.894 -3.209 -5.276 1.00 90.94 232 ARG A O 1
ATOM 1896 N N . ALA A 1 233 ? -9.116 -1.478 -6.011 1.00 94.81 233 ALA A N 1
ATOM 1897 C CA . ALA A 1 233 ? -8.872 -1.756 -7.422 1.00 94.81 233 ALA A CA 1
ATOM 1898 C C . ALA A 1 233 ? -7.379 -1.649 -7.780 1.00 94.81 233 ALA A C 1
ATOM 1900 O O . ALA A 1 233 ? -6.888 -2.471 -8.549 1.00 94.81 233 ALA A O 1
ATOM 1901 N N . VAL A 1 234 ? -6.652 -0.679 -7.206 1.00 92.31 234 VAL A N 1
ATOM 1902 C CA . VAL A 1 234 ? -5.195 -0.565 -7.391 1.00 92.31 234 VAL A CA 1
ATOM 1903 C C . VAL A 1 234 ? -4.463 -1.756 -6.783 1.00 92.31 234 VAL A C 1
ATOM 1905 O O . VAL A 1 234 ? -3.645 -2.346 -7.479 1.00 92.31 234 VAL A O 1
ATOM 1908 N N . GLN A 1 235 ? -4.768 -2.132 -5.538 1.00 92.12 235 GLN A N 1
ATOM 1909 C CA . GLN A 1 235 ? -4.101 -3.254 -4.863 1.00 92.12 235 GLN A CA 1
ATOM 1910 C C . GLN A 1 235 ? -4.277 -4.567 -5.633 1.00 92.12 235 GLN A C 1
ATOM 1912 O O . GLN A 1 235 ? -3.299 -5.242 -5.943 1.00 92.12 235 GLN A O 1
ATOM 1917 N N . VAL A 1 236 ? -5.516 -4.894 -6.015 1.00 96.00 236 VAL A N 1
ATOM 1918 C CA . VAL A 1 236 ? -5.810 -6.112 -6.783 1.00 96.00 236 VAL A CA 1
ATOM 1919 C C . VAL A 1 236 ? -5.118 -6.083 -8.147 1.00 96.00 236 VAL A C 1
ATOM 1921 O O . VAL A 1 236 ? -4.502 -7.067 -8.545 1.00 96.00 236 VAL A O 1
ATOM 1924 N N . MET A 1 237 ? -5.155 -4.947 -8.852 1.00 96.75 237 MET A N 1
ATOM 1925 C CA . MET A 1 237 ? -4.434 -4.787 -10.118 1.00 96.75 237 MET A CA 1
ATOM 1926 C C . MET A 1 237 ? -2.927 -5.003 -9.943 1.00 96.75 237 MET A C 1
ATOM 1928 O O . MET A 1 237 ? -2.328 -5.703 -10.751 1.00 96.75 237 MET A O 1
ATOM 1932 N N . GLN A 1 238 ? -2.311 -4.417 -8.914 1.00 94.31 238 GLN A N 1
ATOM 1933 C CA . GLN A 1 238 ? -0.878 -4.566 -8.647 1.00 94.31 238 GLN A CA 1
ATOM 1934 C C . GLN A 1 238 ? -0.504 -6.019 -8.349 1.00 94.31 238 GLN A C 1
ATOM 1936 O O . GLN A 1 238 ? 0.506 -6.490 -8.864 1.00 94.31 238 GLN A O 1
ATOM 1941 N N . GLU A 1 239 ? -1.325 -6.749 -7.590 1.00 95.94 239 GLU A N 1
ATOM 1942 C CA . GLU A 1 239 ? -1.086 -8.168 -7.309 1.00 95.94 239 GLU A CA 1
ATOM 1943 C C . GLU A 1 239 ? -1.155 -9.020 -8.586 1.00 95.94 239 GLU A C 1
ATOM 1945 O O . GLU A 1 239 ? -0.269 -9.839 -8.841 1.00 95.94 239 GLU A O 1
ATOM 1950 N N . VAL A 1 240 ? -2.165 -8.788 -9.429 1.00 97.06 240 VAL A N 1
ATOM 1951 C CA . VAL A 1 240 ? -2.336 -9.488 -10.714 1.00 97.06 240 VAL A CA 1
ATOM 1952 C C . VAL A 1 240 ? -1.192 -9.167 -11.679 1.00 97.06 240 VAL A C 1
ATOM 1954 O O . VAL A 1 240 ? -0.613 -10.071 -12.280 1.00 97.06 240 VAL A O 1
ATOM 1957 N N . VAL A 1 241 ? -0.812 -7.892 -11.796 1.00 96.56 241 VAL A N 1
ATOM 1958 C CA . VAL A 1 241 ? 0.342 -7.464 -12.601 1.00 96.56 241 VAL A CA 1
ATOM 1959 C C . VAL A 1 241 ? 1.628 -8.096 -12.074 1.00 96.56 241 VAL A C 1
ATOM 1961 O O . VAL A 1 241 ? 2.415 -8.601 -12.866 1.00 96.56 241 VAL A O 1
ATOM 1964 N N . GLY A 1 242 ? 1.827 -8.136 -10.755 1.00 94.50 242 GLY A N 1
ATOM 1965 C CA . GLY A 1 242 ? 3.000 -8.749 -10.133 1.00 94.50 242 GLY A CA 1
ATOM 1966 C C . GLY A 1 242 ? 3.108 -10.258 -10.377 1.00 94.50 242 GLY A C 1
ATOM 1967 O O . GLY A 1 242 ? 4.218 -10.780 -10.470 1.00 94.50 242 GLY A O 1
ATOM 1968 N N . ARG A 1 243 ? 1.986 -10.978 -10.524 1.00 95.12 243 ARG A N 1
ATOM 1969 C CA . ARG A 1 243 ? 1.996 -12.383 -10.982 1.00 95.12 243 ARG A CA 1
ATOM 1970 C C . ARG A 1 243 ? 2.520 -12.491 -12.415 1.00 95.12 243 ARG A C 1
ATOM 1972 O O . ARG A 1 243 ? 3.465 -13.234 -12.648 1.00 95.12 243 ARG A O 1
ATOM 1979 N N . HIS A 1 244 ? 1.999 -11.679 -13.334 1.00 94.94 244 HIS A N 1
ATOM 1980 C CA . HIS A 1 244 ? 2.488 -11.663 -14.715 1.00 94.94 244 HIS A CA 1
ATOM 1981 C C . HIS A 1 244 ? 3.945 -11.216 -14.850 1.00 94.94 244 HIS A C 1
ATOM 1983 O O . HIS A 1 244 ? 4.638 -11.711 -15.729 1.00 94.94 244 HIS A O 1
ATOM 1989 N N . THR A 1 245 ? 4.429 -10.296 -14.012 1.00 93.44 245 THR A N 1
ATOM 1990 C CA . THR A 1 245 ? 5.850 -9.918 -14.026 1.00 93.44 245 THR A CA 1
ATOM 1991 C C . THR A 1 245 ? 6.733 -11.102 -13.633 1.00 93.44 245 THR A C 1
ATOM 1993 O O . THR A 1 245 ? 7.684 -11.390 -14.347 1.00 93.44 245 THR A O 1
ATOM 1996 N N . ARG A 1 246 ? 6.373 -11.857 -12.584 1.00 93.62 246 ARG A N 1
ATOM 1997 C CA . ARG A 1 246 ? 7.120 -13.065 -12.184 1.00 93.62 246 ARG A CA 1
ATOM 1998 C C . ARG A 1 246 ? 7.164 -14.129 -13.284 1.00 93.62 246 ARG A C 1
ATOM 2000 O O . ARG A 1 246 ? 8.207 -14.724 -13.505 1.00 93.62 246 ARG A O 1
ATOM 2007 N N . GLU A 1 247 ? 6.072 -14.305 -14.026 1.00 93.12 247 GLU A N 1
ATOM 2008 C CA . GLU A 1 247 ? 6.030 -15.198 -15.199 1.00 93.12 247 GLU A CA 1
ATOM 2009 C C . GLU A 1 247 ? 6.959 -14.755 -16.343 1.00 93.12 247 GLU A C 1
ATOM 2011 O O . GLU A 1 247 ? 7.328 -15.574 -17.180 1.00 93.12 247 GLU A O 1
ATOM 2016 N N . LEU A 1 248 ? 7.308 -13.465 -16.428 1.00 89.38 248 LEU A N 1
ATOM 2017 C CA . LEU A 1 248 ? 8.293 -12.969 -17.396 1.00 89.38 248 LEU A CA 1
ATOM 2018 C C . LEU A 1 248 ? 9.731 -13.220 -16.922 1.00 89.38 248 LEU A C 1
ATOM 2020 O O . LEU A 1 248 ? 10.603 -13.445 -17.761 1.00 89.38 248 LEU A O 1
ATOM 2024 N N . ASP A 1 249 ? 9.958 -13.170 -15.608 1.00 86.25 249 ASP A N 1
ATOM 2025 C CA . ASP A 1 249 ? 11.269 -13.349 -14.974 1.00 86.25 249 ASP A CA 1
ATOM 2026 C C . ASP A 1 249 ? 11.678 -14.823 -14.854 1.00 86.25 249 ASP A C 1
ATOM 2028 O O . ASP A 1 249 ? 12.867 -15.127 -14.768 1.00 86.25 249 ASP A O 1
ATOM 2032 N N . GLU A 1 250 ? 10.711 -15.741 -14.863 1.00 84.19 250 GLU A N 1
ATOM 2033 C CA . GLU A 1 250 ? 10.928 -17.185 -14.934 1.00 84.19 250 GLU A CA 1
ATOM 2034 C C . GLU A 1 250 ? 10.943 -17.625 -16.414 1.00 84.19 250 GLU A C 1
ATOM 2036 O O . GLU A 1 250 ? 9.887 -17.928 -16.977 1.00 84.19 250 GLU A O 1
ATOM 2041 N N . PRO A 1 251 ? 12.106 -17.654 -17.106 1.00 60.50 251 PRO A N 1
ATOM 2042 C CA . PRO A 1 251 ? 12.174 -18.176 -18.464 1.00 60.50 251 PRO A CA 1
ATOM 2043 C C . PRO A 1 251 ? 11.747 -19.643 -18.428 1.00 60.50 251 PRO A C 1
ATOM 2045 O O . PRO A 1 251 ? 12.425 -20.476 -17.832 1.00 60.50 251 PRO A O 1
ATOM 2048 N N . GLY A 1 252 ? 10.598 -19.933 -19.034 1.00 60.12 252 GLY A N 1
ATOM 2049 C CA . GLY A 1 252 ? 9.923 -21.214 -18.898 1.00 60.12 252 GLY A CA 1
ATOM 2050 C C . GLY A 1 252 ? 10.837 -22.427 -19.069 1.00 60.12 252 GLY A C 1
ATOM 2051 O O . GLY A 1 252 ? 11.326 -22.712 -20.162 1.00 60.12 252 GLY A O 1
ATOM 2052 N N . GLU A 1 253 ? 10.899 -23.239 -18.014 1.00 45.16 253 GLU A N 1
ATOM 2053 C CA . GLU A 1 253 ? 10.712 -24.685 -18.131 1.00 45.16 253 GLU A CA 1
ATOM 2054 C C . GLU A 1 253 ? 9.287 -24.954 -18.652 1.00 45.16 253 GLU A C 1
ATOM 2056 O O . GLU A 1 253 ? 8.413 -25.468 -17.962 1.00 45.16 253 GLU A O 1
ATOM 2061 N N . THR A 1 254 ? 9.009 -24.546 -19.884 1.00 48.06 254 THR A N 1
ATOM 2062 C CA . THR A 1 254 ? 7.814 -24.968 -20.613 1.00 48.06 254 THR A CA 1
ATOM 2063 C C . THR A 1 254 ? 8.294 -25.907 -21.703 1.00 48.06 254 THR A C 1
ATOM 2065 O O . THR A 1 254 ? 8.863 -25.457 -22.700 1.00 48.06 254 THR A O 1
ATOM 2068 N N . GLY A 1 255 ? 8.149 -27.206 -21.422 1.00 39.66 255 GLY A N 1
ATOM 2069 C CA . GLY A 1 255 ? 8.345 -28.303 -22.371 1.00 39.66 255 GLY A CA 1
ATOM 2070 C C . GLY A 1 255 ? 7.261 -28.396 -23.434 1.00 39.66 255 GLY A C 1
ATOM 2071 O O . GLY A 1 255 ? 6.245 -27.670 -23.335 1.00 39.66 255 GLY A O 1
#

Sequence (255 aa):
MSLEEEVMIVEFAQGIRSEDDLFDHFRQLNDDDKTDRIFDMTRLIGELEPTNFEIEQASANMPTESAGPVEIGVYFPRKKRLTQVSLRIDLANDVLEKSYLTLLRLFKATYQRQFVLERKNAVDWWFQDLADNNAVANILTNHRALVEEIYQHPGFRGEFASIAKLHHASQMLRAAKVQNVQASASGTYHFVRYEEIVTASIEDNKYNYAAFMLSGSVMRALSKRYHLKPFRAVQVMQEVVGRHTRELDEPGETG